Protein AF-A0A6M2BKU5-F1 (afdb_monomer)

Sequence (285 aa):
MNPNNSNCYLPMLGMKGSYVGGLLLFAASAAYGQAAPSAKIQDISHVRLDAHPTPENSVLFTFGNGGPTMRLPRVIFPLTVIPNDPQKAIKAEQLEFSFWYPDMTPSDWKGTMTKFFEQQDGKYVPEKDRFRVHVFPMFYANPEWDDLSPERSPNGPAPEPRPARVEINRYVRCSSSADKKCVDEMERFDSGIDGLDALLSRDWAEKNPNLAEEDLRHPDKNVYFANKRFPDELFMSCMSIECDAFVYNSQYQLQYRVYFSSESVSHTGDLVRAIDKMIALWSGK

Radius of gyration: 22.56 Å; Cα contacts (8 Å, |Δi|>4): 429; chains: 1; bounding box: 78×44×70 Å

Foldseek 3Di:
DDDDDDDDDDDDDDDPDDDDDDDDDDDDDDDDDDDDPPDDPPPQQQPAFLDFADLVQWAWEAAPDPAAIFTGGPVQDDPVQGDPDRPDYDYDNWGKFKDKPPSRGGDDDDDPVRLVVCVVVVNDDDDQRIWMKIKPGKGQADPVLLPPDQVRPPDDGRPDHALVVCVVVQQPDDDPDPPDDGAADWDWACLVAPQKTWIDHPVVCVVCVPDDNVVSLPLQATWMFGDPVQQWGWTWHRHPQKIWIWIADPVRSMIIIMIIGSSNVSCVSVVVVSVVSSVCSRSVD

pLDDT: mean 72.89, std 22.11, range [25.23, 96.5]

Structure (mmCIF, N/CA/C/O backbone):
data_AF-A0A6M2BKU5-F1
#
_entry.id   AF-A0A6M2BKU5-F1
#
loop_
_atom_site.group_PDB
_atom_site.id
_atom_site.type_symbol
_atom_site.label_atom_id
_atom_site.label_alt_id
_atom_site.label_comp_id
_atom_site.label_asym_id
_atom_site.label_entity_id
_atom_site.label_seq_id
_atom_site.pdbx_PDB_ins_code
_atom_site.Cartn_x
_atom_site.Cartn_y
_atom_site.Cartn_z
_atom_site.occupancy
_atom_site.B_iso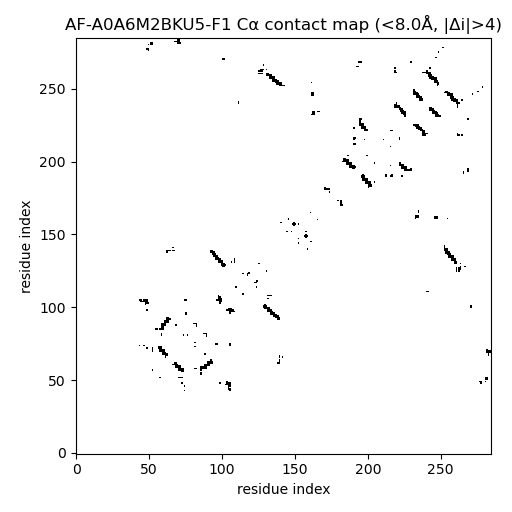_or_equiv
_atom_site.auth_seq_id
_atom_site.auth_comp_id
_atom_site.auth_asym_id
_atom_site.auth_atom_id
_atom_site.pdbx_PDB_model_num
ATOM 1 N N . MET A 1 1 ? 59.614 -9.421 1.714 1.00 34.88 1 MET A N 1
ATOM 2 C CA . MET A 1 1 ? 59.326 -9.129 3.133 1.00 34.88 1 MET A CA 1
ATOM 3 C C . MET A 1 1 ? 58.183 -8.130 3.184 1.00 34.88 1 MET A C 1
ATOM 5 O O . MET A 1 1 ? 58.320 -7.049 2.634 1.00 34.88 1 MET A O 1
ATOM 9 N N . ASN A 1 2 ? 57.057 -8.547 3.762 1.00 34.03 2 ASN A N 1
ATOM 10 C CA . ASN A 1 2 ? 55.994 -7.678 4.280 1.00 34.03 2 ASN A CA 1
ATOM 11 C C . ASN A 1 2 ? 56.541 -7.020 5.572 1.00 34.03 2 ASN A C 1
ATOM 13 O O . ASN A 1 2 ? 57.379 -7.657 6.220 1.00 34.03 2 ASN A O 1
ATOM 17 N N . PRO A 1 3 ? 56.133 -5.799 5.959 1.00 34.88 3 PRO A N 1
ATOM 18 C CA . PRO A 1 3 ? 54.876 -5.696 6.702 1.00 34.88 3 PRO A CA 1
ATOM 19 C C . PRO A 1 3 ? 54.109 -4.384 6.450 1.00 34.88 3 PRO A C 1
ATOM 21 O O . PRO A 1 3 ? 54.682 -3.304 6.488 1.00 34.88 3 PRO A O 1
ATOM 24 N N . ASN A 1 4 ? 52.790 -4.464 6.288 1.00 30.30 4 ASN A N 1
ATOM 25 C CA . ASN A 1 4 ? 51.868 -3.587 7.016 1.00 30.30 4 ASN A CA 1
ATOM 26 C C . ASN A 1 4 ? 50.468 -4.192 6.981 1.00 30.30 4 ASN A C 1
ATOM 28 O O . ASN A 1 4 ? 49.695 -4.034 6.041 1.00 30.30 4 ASN A O 1
ATOM 32 N N . ASN A 1 5 ? 50.207 -4.948 8.042 1.00 32.88 5 ASN A N 1
ATOM 33 C CA . ASN A 1 5 ? 48.938 -5.552 8.381 1.00 32.88 5 ASN A CA 1
ATOM 34 C C . ASN A 1 5 ? 48.366 -4.691 9.513 1.00 32.88 5 ASN A C 1
ATOM 36 O O . ASN A 1 5 ? 48.917 -4.687 10.615 1.00 32.88 5 ASN A O 1
ATOM 40 N N . SER A 1 6 ? 47.299 -3.940 9.256 1.00 29.48 6 SER A N 1
ATOM 41 C CA . SER A 1 6 ? 46.553 -3.255 10.312 1.00 29.48 6 SER A CA 1
ATOM 42 C C . SER A 1 6 ? 45.146 -3.821 10.345 1.00 29.48 6 SER A C 1
ATOM 44 O O . SER A 1 6 ? 44.251 -3.404 9.619 1.00 29.48 6 SER A O 1
ATOM 46 N N . ASN A 1 7 ? 45.013 -4.828 11.206 1.00 28.66 7 ASN A N 1
ATOM 47 C CA . ASN A 1 7 ? 43.758 -5.336 11.721 1.00 28.66 7 ASN A CA 1
ATOM 48 C C . ASN A 1 7 ? 42.985 -4.199 12.403 1.00 28.66 7 ASN A C 1
ATOM 50 O O . ASN A 1 7 ? 43.444 -3.669 13.415 1.00 28.66 7 ASN A O 1
ATOM 54 N N . CYS A 1 8 ? 41.780 -3.905 11.926 1.00 25.70 8 CYS A N 1
ATOM 55 C CA . CYS A 1 8 ? 40.753 -3.273 12.745 1.00 25.70 8 CYS A CA 1
ATOM 56 C C . CYS A 1 8 ? 39.809 -4.368 13.247 1.00 25.70 8 CYS A C 1
ATOM 58 O O . CYS A 1 8 ? 38.825 -4.715 12.602 1.00 25.70 8 CYS A O 1
ATOM 60 N N . TYR A 1 9 ? 40.151 -4.923 14.410 1.00 26.14 9 TYR A N 1
ATOM 61 C CA . TYR A 1 9 ? 39.187 -5.575 15.290 1.00 26.14 9 TYR A CA 1
ATOM 62 C C . TYR A 1 9 ? 38.298 -4.488 15.903 1.00 26.14 9 TYR A C 1
ATOM 64 O O . TYR A 1 9 ? 38.810 -3.557 16.524 1.00 26.14 9 TYR A O 1
ATOM 72 N N . LEU A 1 10 ? 36.981 -4.629 15.779 1.00 26.67 10 LEU A N 1
ATOM 73 C CA . LEU A 1 10 ? 36.016 -3.970 16.658 1.00 26.67 10 LEU A CA 1
ATOM 74 C C . LEU A 1 10 ? 35.213 -5.063 17.380 1.00 26.67 10 LEU A C 1
ATOM 76 O O . LEU A 1 10 ? 34.857 -6.069 16.759 1.00 26.67 10 LEU A O 1
ATOM 80 N N . PRO A 1 11 ? 35.003 -4.926 18.699 1.00 29.16 11 PRO A N 1
ATOM 81 C CA . PRO A 1 11 ? 34.520 -6.002 19.541 1.00 29.16 11 PRO A CA 1
ATOM 82 C C . PRO A 1 11 ? 33.019 -6.214 19.367 1.00 29.16 11 PRO A C 1
ATOM 84 O O . PRO A 1 11 ? 32.237 -5.271 19.251 1.00 29.16 11 PRO A O 1
ATOM 87 N N . MET A 1 12 ? 32.632 -7.487 19.432 1.00 27.45 12 MET A N 1
ATOM 88 C CA . MET A 1 12 ? 31.262 -7.905 19.683 1.00 27.45 12 MET A CA 1
ATOM 89 C C . MET A 1 12 ? 30.766 -7.286 20.993 1.00 27.45 12 MET A C 1
ATOM 91 O O . MET A 1 12 ? 31.299 -7.573 22.065 1.00 27.45 12 MET A O 1
ATOM 95 N N . LEU A 1 13 ? 29.688 -6.515 20.913 1.00 27.77 13 LEU A N 1
ATOM 96 C CA . LEU A 1 13 ? 28.755 -6.355 22.019 1.00 27.77 13 LEU A CA 1
ATOM 97 C C . LEU A 1 13 ? 27.458 -7.031 21.599 1.00 27.77 13 LEU A C 1
ATOM 99 O O . LEU A 1 13 ? 26.745 -6.574 20.709 1.00 27.77 13 LEU A O 1
ATOM 103 N N . GLY A 1 14 ? 27.197 -8.180 22.219 1.00 29.67 14 GLY A N 1
ATOM 104 C CA . GLY A 1 14 ? 25.937 -8.881 22.081 1.00 29.67 14 GLY A CA 1
ATOM 105 C C . GLY A 1 14 ? 24.806 -8.031 22.647 1.00 29.67 14 GLY A C 1
ATOM 106 O O . GLY A 1 14 ? 24.769 -7.757 23.842 1.00 29.67 14 GLY A O 1
ATOM 107 N N . MET A 1 15 ? 23.852 -7.677 21.794 1.00 25.23 15 MET A N 1
ATOM 108 C CA . MET A 1 15 ? 22.510 -7.306 22.220 1.00 25.23 15 MET A CA 1
ATOM 109 C C . MET A 1 15 ? 21.541 -8.327 21.636 1.00 25.23 15 MET A C 1
ATOM 111 O O . MET A 1 15 ? 21.148 -8.265 20.476 1.00 25.23 15 MET A O 1
ATOM 115 N N . LYS A 1 16 ? 21.164 -9.298 22.471 1.00 29.47 16 LYS A N 1
ATOM 116 C CA . LYS A 1 16 ? 19.883 -9.984 22.320 1.00 29.47 16 LYS A CA 1
ATOM 117 C C . LYS A 1 16 ? 18.809 -8.963 22.684 1.00 29.47 16 LYS A C 1
ATOM 119 O O . LYS A 1 16 ? 18.720 -8.565 23.840 1.00 29.47 16 LYS A O 1
ATOM 124 N N . GLY A 1 17 ? 18.026 -8.537 21.705 1.00 26.70 17 GLY A N 1
ATOM 125 C CA . GLY A 1 17 ? 16.890 -7.655 21.921 1.00 26.70 17 GLY A CA 1
ATOM 126 C C . GLY A 1 17 ? 15.856 -7.882 20.836 1.00 26.70 17 GLY A C 1
ATOM 127 O O . GLY A 1 17 ? 16.045 -7.449 19.705 1.00 26.70 17 GLY A O 1
ATOM 128 N N . SER A 1 18 ? 14.779 -8.585 21.180 1.00 29.42 18 SER A N 1
ATOM 129 C CA . SER A 1 18 ? 13.539 -8.556 20.412 1.00 29.42 18 SER A CA 1
ATOM 130 C C . SER A 1 18 ? 12.999 -7.129 20.452 1.00 29.42 18 SER A C 1
ATOM 132 O O . SER A 1 18 ? 12.599 -6.654 21.514 1.00 29.42 18 SER A O 1
ATOM 134 N N . TYR A 1 19 ? 13.007 -6.443 19.315 1.00 30.42 19 TYR A N 1
ATOM 135 C CA . TYR A 1 19 ? 12.325 -5.165 19.160 1.00 30.42 19 TYR A CA 1
ATOM 136 C C . TYR A 1 19 ? 10.912 -5.438 18.651 1.00 30.42 19 TYR A C 1
ATOM 138 O O . TYR A 1 19 ? 10.710 -5.769 17.489 1.00 30.42 19 TYR A O 1
ATOM 146 N N . VAL A 1 20 ? 9.940 -5.312 19.551 1.00 35.66 20 VAL A N 1
ATOM 147 C CA . VAL A 1 20 ? 8.553 -5.032 19.177 1.00 35.66 20 VAL A CA 1
ATOM 148 C C . VAL A 1 20 ? 8.541 -3.583 18.690 1.00 35.66 20 VAL A C 1
ATOM 150 O O . VAL A 1 20 ? 9.006 -2.702 19.417 1.00 35.66 20 VAL A O 1
ATOM 153 N N . GLY A 1 21 ? 8.082 -3.352 17.457 1.00 32.88 21 GLY A N 1
ATOM 154 C CA . GLY A 1 21 ? 7.975 -2.026 16.844 1.00 32.88 21 GLY A CA 1
ATOM 155 C C . GLY A 1 21 ? 7.260 -1.050 17.775 1.00 32.88 21 GLY A C 1
ATOM 156 O O . GLY A 1 21 ? 6.080 -1.208 18.083 1.00 32.88 21 GLY A O 1
ATOM 157 N N . GLY A 1 22 ? 8.017 -0.083 18.291 1.00 26.92 22 GLY A N 1
ATOM 158 C CA . GLY A 1 22 ? 7.534 0.917 19.228 1.00 26.92 22 GLY A CA 1
ATOM 159 C C . GLY A 1 22 ? 6.959 2.116 18.488 1.00 26.92 22 GLY A C 1
ATOM 160 O O . GLY A 1 22 ? 7.692 2.853 17.836 1.00 26.92 22 GLY A O 1
ATOM 161 N N . LEU A 1 23 ? 5.659 2.343 18.662 1.00 34.50 23 LEU A N 1
ATOM 162 C CA . LEU A 1 23 ? 5.022 3.630 18.412 1.00 34.50 23 LEU A CA 1
ATOM 163 C C . LEU A 1 23 ? 5.583 4.643 19.434 1.00 34.50 23 LEU A C 1
ATOM 165 O O . LEU A 1 23 ? 5.347 4.507 20.636 1.00 34.50 23 LEU A O 1
ATOM 169 N N . LEU A 1 24 ? 6.351 5.643 18.991 1.00 29.50 24 LEU A N 1
ATOM 170 C CA . LEU A 1 24 ? 6.808 6.738 19.856 1.00 29.50 24 LEU A CA 1
ATOM 171 C C . LEU A 1 24 ? 5.670 7.752 20.044 1.00 29.50 24 LEU A C 1
ATOM 173 O O . LEU A 1 24 ? 5.459 8.624 19.208 1.00 29.50 24 LEU A O 1
ATOM 177 N N . LEU A 1 25 ? 4.954 7.658 21.167 1.00 35.28 25 LEU A N 1
ATOM 178 C CA . LEU A 1 25 ? 4.062 8.712 21.657 1.00 35.28 25 LEU A CA 1
ATOM 179 C C . LEU A 1 25 ? 4.612 9.256 22.980 1.00 35.28 25 LEU A C 1
ATOM 181 O O . LEU A 1 25 ? 4.657 8.547 23.986 1.00 35.28 25 LEU A O 1
ATOM 185 N N . PHE A 1 26 ? 5.021 10.526 22.992 1.00 28.45 26 PHE A N 1
ATOM 186 C CA . PHE A 1 26 ? 5.343 11.237 24.227 1.00 28.45 26 PHE A CA 1
ATOM 187 C C . PHE A 1 26 ? 4.041 11.619 24.941 1.00 28.45 26 PHE A C 1
ATOM 189 O O . PHE A 1 26 ? 3.357 12.555 24.537 1.00 28.45 26 PHE A O 1
ATOM 196 N N . ALA A 1 27 ? 3.711 10.922 26.028 1.00 33.22 27 ALA A N 1
ATOM 197 C CA . ALA A 1 27 ? 2.711 11.369 26.992 1.00 33.22 27 ALA A CA 1
ATOM 198 C C . ALA A 1 27 ? 3.308 11.286 28.402 1.00 33.22 27 ALA A C 1
ATOM 200 O O . ALA A 1 27 ? 3.550 10.204 28.934 1.00 33.22 27 ALA A O 1
ATOM 201 N N . ALA A 1 28 ? 3.580 12.444 29.004 1.00 32.84 28 ALA A N 1
ATOM 202 C CA . ALA A 1 28 ? 3.977 12.532 30.401 1.00 32.84 28 ALA A CA 1
ATOM 203 C C . ALA A 1 28 ? 2.742 12.342 31.291 1.00 32.84 28 ALA A C 1
ATOM 205 O O . ALA A 1 28 ? 1.798 13.125 31.212 1.00 32.84 28 ALA A O 1
ATOM 206 N N . SER A 1 29 ? 2.745 11.327 32.155 1.00 32.41 29 SER A N 1
ATOM 207 C CA . SER A 1 29 ? 1.857 11.240 33.320 1.00 32.41 29 SER A CA 1
ATOM 208 C C . SER A 1 29 ? 2.467 10.318 34.372 1.00 32.41 29 SER A C 1
ATOM 210 O O . SER A 1 29 ? 2.825 9.177 34.093 1.00 32.41 29 SER A O 1
ATOM 212 N N . ALA A 1 30 ? 2.609 10.849 35.582 1.00 31.55 30 ALA A N 1
ATOM 213 C CA . ALA A 1 30 ? 3.083 10.139 36.758 1.00 31.55 30 ALA A CA 1
ATOM 214 C C . ALA A 1 30 ? 1.953 9.352 37.452 1.00 31.55 30 ALA A C 1
ATOM 216 O O . ALA A 1 30 ? 0.785 9.712 37.339 1.00 31.55 30 ALA A O 1
ATOM 217 N N . ALA A 1 31 ? 2.390 8.390 38.274 1.00 34.50 31 ALA A N 1
ATOM 218 C CA . ALA A 1 31 ? 1.737 7.795 39.448 1.00 34.50 31 ALA A CA 1
ATOM 219 C C . ALA A 1 31 ? 1.114 6.382 39.326 1.00 34.50 31 ALA A C 1
ATOM 221 O O . ALA A 1 31 ? 0.062 6.167 38.741 1.00 34.50 31 ALA A O 1
ATOM 222 N N . TYR A 1 32 ? 1.799 5.467 40.030 1.00 31.06 32 TYR A N 1
ATOM 223 C CA . TYR A 1 32 ? 1.312 4.391 40.905 1.00 31.06 32 TYR A CA 1
ATOM 224 C C . TYR A 1 32 ? 0.333 3.325 40.376 1.00 31.06 32 TYR A C 1
ATOM 226 O O . TYR A 1 32 ? -0.878 3.485 40.382 1.00 31.06 32 TYR A O 1
ATOM 234 N N . GLY A 1 33 ? 0.903 2.134 40.155 1.00 35.72 33 GLY A N 1
ATOM 235 C CA . GLY A 1 33 ? 0.594 0.965 40.986 1.00 35.72 33 GLY A CA 1
ATOM 236 C C . GLY A 1 33 ? -0.755 0.278 40.787 1.00 35.72 33 GLY A C 1
ATOM 237 O O . GLY A 1 33 ? -1.648 0.439 41.605 1.00 35.72 33 GLY A O 1
ATOM 238 N N . GLN A 1 34 ? -0.821 -0.632 39.815 1.00 31.52 34 GLN A N 1
ATOM 239 C CA . GLN A 1 34 ? -1.515 -1.918 39.944 1.00 31.52 34 GLN A CA 1
ATOM 240 C C . GLN A 1 34 ? -1.021 -2.837 38.823 1.00 31.52 34 GLN A C 1
ATOM 242 O O . GLN A 1 34 ? -1.058 -2.475 37.649 1.00 31.52 34 GLN A O 1
ATOM 247 N N . ALA A 1 35 ? -0.490 -4.004 39.192 1.00 35.62 35 ALA A N 1
ATOM 248 C CA . ALA A 1 35 ? -0.053 -5.011 38.236 1.00 35.62 35 ALA A CA 1
ATOM 249 C C . ALA A 1 35 ? -1.260 -5.456 37.398 1.00 35.62 35 ALA A C 1
ATOM 251 O O . ALA A 1 35 ? -2.199 -6.055 37.924 1.00 35.62 35 ALA A O 1
ATOM 252 N N . ALA A 1 36 ? -1.241 -5.125 36.106 1.00 35.88 36 ALA A N 1
ATOM 253 C CA . ALA A 1 36 ? -2.252 -5.575 35.166 1.00 35.88 36 ALA A CA 1
ATOM 254 C C . ALA A 1 36 ? -2.234 -7.114 35.093 1.00 35.88 36 ALA A C 1
ATOM 256 O O . ALA A 1 36 ? -1.150 -7.710 35.070 1.00 35.88 36 ALA A O 1
ATOM 257 N N . PRO A 1 37 ? -3.401 -7.779 35.067 1.00 37.50 37 PRO A N 1
ATOM 258 C CA . PRO A 1 37 ? -3.455 -9.220 34.894 1.00 37.50 37 PRO A CA 1
ATOM 259 C C . PRO A 1 37 ? -2.794 -9.587 33.565 1.00 37.50 37 PRO A C 1
ATOM 261 O O . PRO A 1 37 ? -3.083 -8.988 32.530 1.00 37.50 37 PRO A O 1
ATOM 264 N N . SER A 1 38 ? -1.892 -10.569 33.619 1.00 36.44 38 SER A N 1
ATOM 265 C CA . SER A 1 38 ? -1.225 -11.151 32.455 1.00 36.44 38 SER A CA 1
ATOM 266 C C . SER A 1 38 ? -2.285 -11.690 31.493 1.00 36.44 38 SER A C 1
ATOM 268 O O . SER A 1 38 ? -2.841 -12.773 31.693 1.00 36.44 38 SER A O 1
ATOM 270 N N . ALA A 1 39 ? -2.632 -10.890 30.484 1.00 41.12 39 ALA A N 1
ATOM 271 C CA . ALA A 1 39 ? -3.491 -11.313 29.398 1.00 41.12 39 ALA A CA 1
ATOM 272 C C . ALA A 1 39 ? -2.757 -12.437 28.664 1.00 41.12 39 ALA A C 1
ATOM 274 O O . ALA A 1 39 ? -1.655 -12.234 28.154 1.00 41.12 39 ALA A O 1
ATOM 275 N N . LYS A 1 40 ? -3.350 -13.638 28.645 1.00 41.53 40 LYS A N 1
ATOM 276 C CA . LYS A 1 40 ? -2.896 -14.730 27.781 1.00 41.53 40 LYS A CA 1
ATOM 277 C C . LYS A 1 40 ? -2.729 -14.155 26.378 1.00 41.53 40 LYS A C 1
ATOM 279 O O . LYS A 1 40 ? -3.709 -13.684 25.807 1.00 41.53 40 LYS A O 1
ATOM 284 N N . ILE A 1 41 ? -1.501 -14.175 25.867 1.00 43.22 41 ILE A N 1
ATOM 285 C CA . ILE A 1 41 ? -1.188 -13.826 24.483 1.00 43.22 41 ILE A CA 1
ATOM 286 C C . ILE A 1 41 ? -2.008 -14.795 23.631 1.00 43.22 41 ILE A C 1
ATOM 288 O O . ILE A 1 41 ? -1.692 -15.982 23.559 1.00 43.22 41 ILE A O 1
ATOM 292 N N . GLN A 1 42 ? -3.143 -14.328 23.111 1.00 53.31 42 GLN A N 1
ATOM 293 C CA . GLN A 1 42 ? -3.923 -15.090 22.150 1.00 53.31 42 GLN A CA 1
ATOM 294 C C . GLN A 1 42 ? -3.050 -15.279 20.915 1.00 53.31 42 GLN A C 1
ATOM 296 O O . GLN A 1 42 ? -2.363 -14.351 20.492 1.00 53.31 42 GLN A O 1
ATOM 301 N N . ASP A 1 43 ? -3.057 -16.489 20.370 1.00 58.97 43 ASP A N 1
ATOM 302 C CA . ASP A 1 43 ? -2.424 -16.766 19.092 1.00 58.97 43 ASP A CA 1
ATOM 303 C C . ASP A 1 43 ? -3.132 -15.944 18.004 1.00 58.97 43 ASP A C 1
ATOM 305 O O . ASP A 1 43 ? -4.257 -16.239 17.602 1.00 58.97 43 ASP A O 1
ATOM 309 N N . ILE A 1 44 ? -2.492 -14.848 17.597 1.00 65.12 44 ILE A N 1
ATOM 310 C CA . ILE A 1 44 ? -3.010 -13.902 16.605 1.00 65.12 44 ILE A CA 1
ATOM 311 C C . ILE A 1 44 ? -2.712 -14.334 15.166 1.00 65.12 44 ILE A C 1
ATOM 313 O O . ILE A 1 44 ? -3.207 -13.700 14.236 1.00 65.12 44 ILE A O 1
ATOM 317 N N . SER A 1 45 ? -1.944 -15.413 14.965 1.00 62.59 45 SER A N 1
ATOM 318 C CA . SER A 1 45 ? -1.512 -15.861 13.634 1.00 62.59 45 SER A CA 1
ATOM 319 C C . SER A 1 45 ? -2.669 -16.307 12.731 1.00 62.59 45 SER A C 1
ATOM 321 O O . SER A 1 45 ? -2.531 -16.321 11.512 1.00 62.59 45 SER A O 1
ATOM 323 N N . HIS A 1 46 ? -3.833 -16.610 13.313 1.00 74.00 46 HIS A N 1
ATOM 324 C CA . HIS A 1 46 ? -5.040 -17.015 12.590 1.00 74.00 46 HIS A CA 1
ATOM 325 C C . HIS A 1 46 ? -6.013 -15.865 12.289 1.00 74.00 46 HIS A C 1
ATOM 327 O O . HIS A 1 46 ? -7.008 -16.072 11.592 1.00 74.00 46 HIS A O 1
ATOM 333 N N . VAL A 1 47 ? -5.772 -14.662 12.819 1.00 85.62 47 VAL A N 1
ATOM 334 C CA . VAL A 1 47 ? -6.654 -13.513 12.582 1.00 85.62 47 VAL A CA 1
ATOM 335 C C . VAL A 1 47 ? -6.349 -12.943 11.205 1.00 85.62 47 VAL A C 1
ATOM 337 O O . VAL A 1 47 ? -5.215 -12.571 10.932 1.00 85.62 47 VAL A O 1
ATOM 340 N N . ARG A 1 48 ? -7.357 -12.845 10.339 1.00 92.44 48 ARG A N 1
ATOM 341 C CA . ARG A 1 48 ? -7.210 -12.219 9.023 1.00 92.44 48 ARG A CA 1
ATOM 342 C C . ARG A 1 48 ? -7.615 -10.749 9.058 1.00 92.44 48 ARG A C 1
ATOM 344 O O . ARG A 1 48 ? -8.619 -10.397 9.677 1.00 92.44 48 ARG A O 1
ATOM 351 N N . LEU A 1 49 ? -6.855 -9.901 8.373 1.00 94.31 49 LEU A N 1
ATOM 352 C CA . LEU A 1 49 ? -7.107 -8.463 8.264 1.00 94.31 49 LEU A CA 1
ATOM 353 C C . LEU A 1 49 ? -8.291 -8.133 7.342 1.00 94.31 49 LEU A C 1
ATOM 355 O O . LEU A 1 49 ? -8.938 -7.103 7.521 1.00 94.31 49 LEU A O 1
ATOM 359 N N . ASP A 1 50 ? -8.604 -9.029 6.407 1.00 93.75 50 ASP A N 1
ATOM 360 C CA . ASP A 1 50 ? -9.739 -8.950 5.483 1.00 93.75 50 ASP A CA 1
ATOM 361 C C . ASP A 1 50 ? -10.991 -9.693 5.993 1.00 93.75 50 ASP A C 1
ATOM 363 O O . ASP A 1 50 ? -11.946 -9.906 5.247 1.00 93.75 50 ASP A O 1
ATOM 367 N N . ALA A 1 51 ? -11.015 -10.092 7.270 1.00 92.19 51 ALA A N 1
ATOM 368 C CA . ALA A 1 51 ? -12.217 -10.625 7.900 1.00 92.19 51 ALA A CA 1
ATOM 369 C C . ALA A 1 51 ? -13.252 -9.514 8.151 1.00 92.19 51 ALA A C 1
ATOM 371 O O . ALA A 1 51 ? -12.902 -8.365 8.424 1.00 92.19 51 ALA A O 1
ATOM 372 N N . HIS A 1 52 ? -14.543 -9.869 8.128 1.00 92.06 52 HIS A N 1
ATOM 373 C CA . HIS A 1 52 ? -15.608 -8.918 8.444 1.00 92.06 52 HIS A CA 1
ATOM 374 C C . HIS A 1 52 ? -15.429 -8.331 9.858 1.00 92.06 52 HIS A C 1
ATOM 376 O O . HIS A 1 52 ? -15.338 -9.086 10.837 1.00 92.06 52 HIS A O 1
ATOM 382 N N . PRO A 1 53 ? -15.406 -6.994 9.989 1.00 91.75 53 PRO A N 1
ATOM 383 C CA . PRO A 1 53 ? -15.220 -6.364 11.282 1.00 91.75 53 PRO A CA 1
ATOM 384 C C . PRO A 1 53 ? -16.498 -6.438 12.131 1.00 91.75 53 PRO A C 1
ATOM 386 O O . PRO A 1 53 ? -17.589 -6.084 11.686 1.00 91.75 53 PRO A O 1
ATOM 389 N N . THR A 1 54 ? -16.350 -6.835 13.392 1.00 90.44 54 THR A N 1
ATOM 390 C CA . THR A 1 54 ? -17.389 -6.848 14.430 1.00 90.44 54 THR A CA 1
ATOM 391 C C . THR A 1 54 ? -16.939 -6.008 15.629 1.00 90.44 54 THR A C 1
ATOM 393 O O . THR A 1 54 ? -15.735 -5.823 15.821 1.00 90.44 54 THR A O 1
ATOM 396 N N . PRO A 1 55 ? -17.842 -5.485 16.475 1.00 88.69 55 PRO A N 1
ATOM 397 C CA . PRO A 1 55 ? -17.452 -4.710 17.658 1.00 88.69 55 PRO A CA 1
ATOM 398 C C . PRO A 1 55 ? -16.461 -5.418 18.598 1.00 88.69 55 PRO A C 1
ATOM 400 O O . PRO A 1 55 ? -15.708 -4.758 19.306 1.00 88.69 55 PR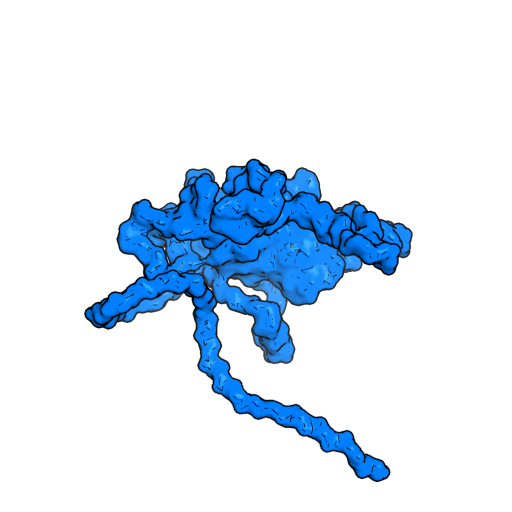O A O 1
ATOM 403 N N . GLU A 1 56 ? -16.434 -6.750 18.598 1.00 87.88 56 GLU A N 1
ATOM 404 C CA . GLU A 1 56 ? -15.574 -7.563 19.459 1.00 87.88 56 GLU A CA 1
ATOM 405 C C . GLU A 1 56 ? -14.143 -7.677 18.913 1.00 87.88 56 GLU A C 1
ATOM 407 O O . GLU A 1 56 ? -13.176 -7.642 19.685 1.00 87.88 56 GLU A O 1
ATOM 412 N N . ASN A 1 57 ? -14.001 -7.803 17.587 1.00 89.81 57 ASN A N 1
ATOM 413 C CA . ASN A 1 57 ? -12.724 -8.050 16.910 1.00 89.81 57 ASN A CA 1
ATOM 414 C C . ASN A 1 57 ? -12.086 -6.785 16.302 1.00 89.81 57 ASN A C 1
ATOM 416 O O . ASN A 1 57 ? -10.964 -6.844 15.795 1.00 89.81 57 ASN A O 1
ATOM 420 N N . SER A 1 58 ? -12.771 -5.641 16.377 1.00 93.75 58 SER A N 1
ATOM 421 C CA . SER A 1 58 ? -12.368 -4.390 15.730 1.00 93.75 58 SER A CA 1
ATOM 422 C C . SER A 1 58 ? -12.470 -3.178 16.658 1.00 93.75 58 SER A C 1
ATOM 424 O O . SER A 1 58 ? -13.092 -3.226 17.717 1.00 93.75 58 SER A O 1
ATOM 426 N N . VAL A 1 59 ? -11.853 -2.077 16.244 1.00 94.81 59 VAL A N 1
ATOM 427 C CA . VAL A 1 59 ? -11.939 -0.758 16.879 1.00 94.81 59 VAL A CA 1
ATOM 428 C C . VAL A 1 59 ? -12.327 0.281 15.844 1.00 94.81 59 VAL A C 1
ATOM 430 O O . VAL A 1 59 ? -11.991 0.158 14.666 1.00 94.81 59 VAL A O 1
ATOM 433 N N . LEU A 1 60 ? -13.034 1.320 16.282 1.00 96.50 60 LEU A N 1
ATOM 434 C CA . LEU A 1 60 ? -13.235 2.497 15.449 1.00 96.50 60 LEU A CA 1
ATOM 435 C C . LEU A 1 60 ? -11.935 3.302 15.385 1.00 96.50 60 LEU A C 1
ATOM 437 O O . LEU A 1 60 ? -11.285 3.536 16.403 1.00 96.50 60 LEU A O 1
ATOM 441 N N . PHE A 1 61 ? -11.581 3.745 14.189 1.00 95.88 61 PHE A N 1
ATOM 442 C CA . PHE A 1 61 ? -10.415 4.565 13.912 1.00 95.88 61 PHE A CA 1
ATOM 443 C C . PHE A 1 61 ? -10.825 5.714 13.003 1.00 95.88 61 PHE A C 1
ATOM 445 O O . PHE A 1 61 ? -11.415 5.495 11.951 1.00 95.88 61 PHE A O 1
ATOM 452 N N . THR A 1 62 ? -10.513 6.938 13.402 1.00 95.06 62 THR A N 1
ATOM 453 C CA . THR A 1 62 ? -10.766 8.135 12.605 1.00 95.06 62 THR A CA 1
ATOM 454 C C . THR A 1 62 ? -9.438 8.699 12.139 1.00 95.06 62 THR A C 1
ATOM 456 O O . THR A 1 62 ? -8.615 9.097 12.972 1.00 95.06 62 THR A O 1
ATOM 459 N N . PHE A 1 63 ? -9.261 8.766 10.819 1.00 90.31 63 PHE A N 1
ATOM 460 C CA . PHE A 1 63 ? -8.140 9.488 10.230 1.00 90.31 63 PHE A CA 1
ATOM 461 C C . PHE A 1 63 ? -8.218 10.971 10.612 1.00 90.31 63 PHE A C 1
ATOM 463 O O . PHE A 1 63 ? -9.298 11.567 10.667 1.00 90.31 63 PHE A O 1
ATOM 470 N N . GLY A 1 64 ? -7.066 11.569 10.904 1.00 80.69 64 GLY A N 1
ATOM 471 C CA . GLY A 1 64 ? -6.950 12.993 11.200 1.00 80.69 64 GLY A CA 1
ATOM 472 C C . GLY A 1 64 ? -7.506 13.883 10.082 1.00 80.69 64 GLY A C 1
ATOM 473 O O . GLY A 1 64 ? -7.753 13.441 8.962 1.00 80.69 64 GLY A O 1
ATOM 474 N N . ASN A 1 65 ? -7.694 15.167 10.398 1.00 73.00 65 ASN A N 1
ATOM 475 C CA . ASN A 1 65 ? -8.021 16.214 9.424 1.00 73.00 65 ASN A CA 1
ATOM 476 C C . ASN A 1 65 ? -9.301 16.000 8.589 1.00 73.00 65 ASN A C 1
ATOM 478 O O . ASN A 1 65 ? -9.346 16.324 7.405 1.00 73.00 65 ASN A O 1
ATOM 482 N N . GLY A 1 66 ? -10.360 15.485 9.217 1.00 76.75 66 GLY A N 1
ATOM 483 C CA . GLY A 1 66 ? -11.658 15.299 8.557 1.00 76.75 66 GLY A CA 1
ATOM 484 C C . GLY A 1 66 ? -11.753 14.037 7.699 1.00 76.75 66 GLY A C 1
ATOM 485 O O . GLY A 1 66 ? -12.721 13.894 6.957 1.00 76.75 66 GLY A O 1
ATOM 486 N N . GLY A 1 67 ? -10.780 13.128 7.813 1.00 86.62 67 GLY A N 1
ATOM 487 C CA . GLY A 1 67 ? -10.830 11.828 7.160 1.00 86.62 67 GLY A CA 1
ATOM 488 C C . GLY A 1 67 ? -11.938 10.910 7.696 1.00 86.62 67 GLY A C 1
ATOM 489 O O . GLY A 1 67 ? -12.571 11.193 8.721 1.00 86.62 67 GLY A O 1
ATOM 490 N N . PRO A 1 68 ? -12.195 9.787 7.004 1.00 91.69 68 PRO A N 1
ATOM 491 C CA . PRO A 1 68 ? -13.265 8.867 7.355 1.00 91.69 68 PRO A CA 1
ATOM 492 C C . PRO A 1 68 ? -13.008 8.171 8.696 1.00 91.69 68 PRO A C 1
ATOM 494 O O . PRO A 1 68 ? -11.868 7.960 9.123 1.00 91.69 68 PRO A O 1
ATOM 497 N N . THR A 1 69 ? -14.098 7.750 9.337 1.00 94.88 69 THR A N 1
ATOM 498 C CA . THR A 1 69 ? -14.050 6.767 10.420 1.00 94.88 69 THR A CA 1
ATOM 499 C C . THR A 1 69 ? -14.213 5.370 9.835 1.00 94.88 69 THR A C 1
ATOM 501 O O . THR A 1 69 ? -15.199 5.092 9.158 1.00 94.88 69 THR A O 1
ATOM 504 N N . MET A 1 70 ? -13.260 4.490 10.126 1.00 95.62 70 MET A N 1
ATOM 505 C CA . MET A 1 70 ? -13.239 3.093 9.706 1.00 95.62 70 MET A CA 1
ATOM 506 C C . MET A 1 70 ? -13.246 2.163 10.914 1.00 95.62 70 MET A C 1
ATOM 508 O O . MET A 1 70 ? -12.874 2.544 12.024 1.00 95.62 70 MET A O 1
ATOM 512 N N . ARG A 1 71 ? -13.666 0.921 10.69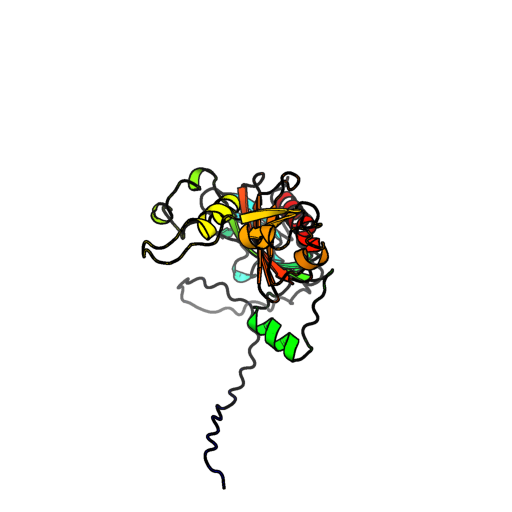6 1.00 95.25 71 ARG A N 1
ATOM 513 C CA . ARG A 1 71 ? -13.664 -0.142 11.692 1.00 95.25 71 ARG A CA 1
ATOM 514 C C . ARG A 1 71 ? -12.547 -1.135 11.374 1.00 95.25 71 ARG A C 1
ATOM 516 O O . ARG A 1 71 ? -12.686 -1.979 10.496 1.00 95.25 71 ARG A O 1
ATOM 523 N N . LEU A 1 72 ? -11.443 -1.015 12.105 1.00 95.06 72 LEU A N 1
ATOM 524 C CA . LEU A 1 72 ? -10.187 -1.713 11.834 1.00 95.06 72 LEU A CA 1
ATOM 525 C C . LEU A 1 72 ? -9.981 -2.904 12.784 1.00 95.06 72 LEU A C 1
ATOM 527 O O . LEU A 1 72 ? -10.338 -2.799 13.961 1.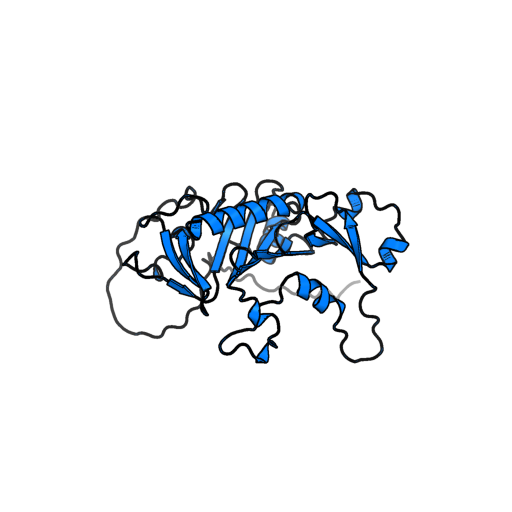00 95.06 72 LEU A O 1
ATOM 531 N N . PRO A 1 73 ? -9.378 -4.020 12.334 1.00 94.06 73 PRO A N 1
ATOM 532 C CA . PRO A 1 73 ? -9.038 -5.151 13.191 1.00 94.06 73 PRO A CA 1
ATOM 533 C C . PRO A 1 73 ? -8.191 -4.737 14.398 1.00 94.06 73 PRO A C 1
ATOM 535 O O . PRO A 1 73 ? -7.172 -4.059 14.265 1.00 94.06 73 PRO A O 1
ATOM 538 N N . ARG A 1 74 ? -8.568 -5.207 15.592 1.00 92.25 74 ARG A N 1
ATOM 539 C CA . ARG A 1 74 ? -7.862 -4.893 16.852 1.00 92.25 74 ARG A CA 1
ATOM 540 C C . ARG A 1 74 ? -6.400 -5.307 16.845 1.00 92.25 74 ARG A C 1
ATOM 542 O O . ARG A 1 74 ? -5.597 -4.682 17.522 1.00 92.25 74 ARG A O 1
ATOM 549 N N . VAL A 1 75 ? -6.074 -6.347 16.084 1.00 90.81 75 VAL A N 1
ATOM 550 C CA . VAL A 1 75 ? -4.728 -6.919 15.992 1.00 90.81 75 VAL A CA 1
ATOM 551 C C . VAL A 1 75 ? -3.699 -5.964 15.376 1.00 90.81 75 VAL A C 1
ATOM 553 O O . VAL A 1 75 ? -2.507 -6.150 15.581 1.00 90.81 75 VAL A O 1
ATOM 556 N N . ILE A 1 76 ? -4.148 -4.918 14.673 1.00 91.75 76 ILE A N 1
ATOM 557 C CA . ILE A 1 76 ? -3.271 -3.865 14.142 1.00 91.75 76 ILE A CA 1
ATOM 558 C C . ILE A 1 76 ? -2.777 -2.928 15.263 1.00 91.75 76 ILE A C 1
ATOM 560 O O . ILE A 1 76 ? -1.757 -2.260 15.114 1.00 91.75 76 ILE A O 1
ATOM 564 N N . PHE A 1 77 ? -3.465 -2.881 16.408 1.00 90.62 77 PHE A N 1
ATOM 565 C CA . PHE A 1 77 ? -3.193 -1.911 17.465 1.00 90.62 77 PHE A CA 1
ATOM 566 C C . PHE A 1 77 ? -2.525 -2.544 18.688 1.00 90.62 77 PHE A C 1
ATOM 568 O O . PHE A 1 77 ? -2.944 -3.611 19.147 1.00 90.62 77 PHE A O 1
ATOM 575 N N . PRO A 1 78 ? -1.563 -1.846 19.319 1.00 87.62 78 PRO A N 1
ATOM 576 C CA . PRO A 1 78 ? -1.132 -2.182 20.668 1.00 87.62 78 PRO A CA 1
ATOM 577 C C . PRO A 1 78 ? -2.320 -2.191 21.638 1.00 87.62 78 PRO A C 1
ATOM 579 O O . PRO A 1 78 ? -3.144 -1.277 21.639 1.00 87.62 78 PRO A O 1
ATOM 582 N N . LEU A 1 79 ? -2.379 -3.175 22.540 1.00 87.00 79 LEU A N 1
ATOM 583 C CA . LEU A 1 79 ? -3.463 -3.268 23.531 1.00 87.00 79 LEU A CA 1
ATOM 584 C C . LEU A 1 79 ? -3.589 -2.010 24.408 1.00 87.00 79 LEU A C 1
ATOM 586 O O . LEU A 1 79 ? -4.670 -1.718 24.906 1.00 87.00 79 LEU A O 1
ATOM 590 N N . THR A 1 80 ? -2.499 -1.257 24.579 1.00 89.50 80 THR A N 1
ATOM 591 C CA . THR A 1 80 ? -2.440 -0.031 25.386 1.00 89.50 80 THR A CA 1
ATOM 592 C C . THR A 1 80 ? -3.183 1.155 24.775 1.00 89.50 80 THR A C 1
ATOM 594 O O . THR A 1 80 ? -3.541 2.070 25.513 1.00 89.50 80 THR A O 1
ATOM 597 N N . VAL A 1 81 ? -3.418 1.163 23.457 1.00 89.31 81 VAL A N 1
ATOM 598 C CA . VAL A 1 81 ? -4.132 2.257 22.772 1.00 89.31 81 VAL A CA 1
ATOM 599 C C . VAL A 1 81 ? -5.592 1.921 22.477 1.00 89.31 81 VAL A C 1
ATOM 601 O O . VAL A 1 81 ? -6.365 2.815 22.137 1.00 89.31 81 VAL A O 1
ATOM 604 N N . ILE A 1 82 ? -5.980 0.649 22.612 1.00 90.88 82 ILE A N 1
ATOM 605 C CA . ILE A 1 82 ? -7.350 0.195 22.373 1.00 90.88 82 ILE A CA 1
ATOM 606 C C . ILE A 1 82 ? -8.260 0.728 23.491 1.00 90.88 82 ILE A C 1
ATOM 608 O O . ILE A 1 82 ? -8.043 0.405 24.661 1.00 90.88 82 ILE A O 1
ATOM 612 N N . PRO A 1 83 ? -9.297 1.519 23.167 1.00 89.38 83 PRO A N 1
ATOM 613 C CA . PRO A 1 83 ? -10.237 2.003 24.167 1.00 89.38 83 PRO A CA 1
ATOM 614 C C . PRO A 1 83 ? -11.019 0.858 24.818 1.00 89.38 83 PRO A C 1
ATOM 616 O O . PRO A 1 83 ? -11.386 -0.113 24.160 1.00 89.38 83 PRO A O 1
ATOM 619 N N . ASN A 1 84 ? -11.347 1.010 26.104 1.00 88.12 84 ASN A N 1
ATOM 620 C CA . ASN A 1 84 ? -12.229 0.067 26.804 1.00 88.12 84 ASN A CA 1
ATOM 621 C C . ASN A 1 84 ? -13.660 0.072 26.236 1.00 88.12 84 ASN A C 1
ATOM 623 O O . ASN A 1 84 ? -14.344 -0.945 26.290 1.00 88.12 84 ASN A O 1
ATOM 627 N N . ASP A 1 85 ? -14.110 1.218 25.716 1.00 88.88 85 ASP A N 1
ATOM 628 C CA . ASP A 1 85 ? -15.397 1.363 25.035 1.00 88.88 85 ASP A CA 1
ATOM 629 C C . ASP A 1 85 ? -15.211 1.166 23.516 1.00 88.88 85 ASP A C 1
ATOM 631 O O . ASP A 1 85 ? -14.561 2.007 22.886 1.00 88.88 85 ASP A O 1
ATOM 635 N N . PRO A 1 86 ? -15.788 0.113 22.902 1.00 82.62 86 PRO A N 1
ATOM 636 C CA . PRO A 1 86 ? -15.640 -0.170 21.471 1.00 82.62 86 PRO A CA 1
ATOM 637 C C . PRO A 1 86 ? -16.308 0.872 20.555 1.00 82.62 86 PRO A C 1
ATOM 639 O O . PRO A 1 86 ? -16.078 0.852 19.343 1.00 82.62 86 PRO A O 1
ATOM 642 N N . GLN A 1 87 ? -17.137 1.770 21.101 1.00 88.69 87 GLN A N 1
ATOM 643 C CA . GLN A 1 87 ? -17.725 2.897 20.366 1.00 88.69 87 GLN A CA 1
ATOM 644 C C . GLN A 1 87 ? -16.822 4.134 20.358 1.00 88.69 87 GLN A C 1
ATOM 646 O O . GLN A 1 87 ? -17.026 5.053 19.562 1.00 88.69 87 GLN A O 1
ATOM 651 N N . LYS A 1 88 ? -15.801 4.180 21.217 1.00 92.88 88 LYS A N 1
ATOM 652 C CA . LYS A 1 88 ? -14.838 5.276 21.223 1.00 92.88 88 LYS A CA 1
ATOM 653 C C . LYS A 1 88 ? -13.795 5.044 20.134 1.00 92.88 88 LYS A C 1
ATOM 655 O O . LYS A 1 88 ? -13.079 4.049 20.151 1.00 92.88 88 LYS A O 1
ATOM 660 N N . ALA A 1 89 ? -13.679 5.994 19.211 1.00 93.62 89 ALA A N 1
ATOM 661 C CA . ALA A 1 89 ? -12.687 5.922 18.146 1.00 93.62 89 ALA A CA 1
ATOM 662 C C . ALA A 1 89 ? -11.272 6.276 18.634 1.00 93.62 89 ALA A C 1
ATOM 664 O O . ALA A 1 89 ? -11.081 7.232 19.394 1.00 93.62 89 ALA A O 1
ATOM 665 N N . ILE A 1 90 ? -10.283 5.542 18.127 1.00 94.25 90 ILE A N 1
ATOM 666 C CA . ILE A 1 90 ? -8.880 5.963 18.082 1.00 94.25 90 ILE A CA 1
ATOM 667 C C . ILE A 1 90 ? -8.769 7.078 17.035 1.00 94.25 90 ILE A C 1
ATOM 669 O O . ILE A 1 90 ? -9.392 6.998 15.979 1.00 94.25 90 ILE A O 1
ATOM 673 N N . LYS A 1 91 ? -7.997 8.130 17.317 1.00 93.06 91 LYS A N 1
ATOM 674 C CA . LYS A 1 91 ? -7.752 9.227 16.370 1.00 93.06 91 LYS A CA 1
ATOM 675 C C . LYS A 1 91 ? -6.260 9.333 16.096 1.00 93.06 91 LYS A C 1
ATOM 677 O O . LYS A 1 91 ? -5.498 9.519 17.042 1.00 93.06 91 LYS A O 1
ATOM 682 N N . ALA A 1 92 ? -5.864 9.229 14.834 1.00 90.31 92 ALA A N 1
ATOM 683 C CA . ALA A 1 92 ? -4.483 9.420 14.400 1.00 90.31 92 ALA A CA 1
ATOM 684 C C . ALA A 1 92 ? -4.441 9.891 12.941 1.00 90.31 92 ALA A C 1
ATOM 686 O O . ALA A 1 92 ? -5.384 9.683 12.183 1.00 90.31 92 ALA A O 1
ATOM 687 N N . GLU A 1 93 ? -3.352 10.544 12.547 1.00 87.50 93 GLU A N 1
ATOM 688 C CA . GLU A 1 93 ? -3.182 11.071 11.185 1.00 87.50 93 GLU A CA 1
ATOM 689 C C . GLU A 1 93 ? -2.867 9.974 10.166 1.00 87.50 93 GLU A C 1
ATOM 691 O O . GLU A 1 93 ? -3.241 10.089 9.001 1.00 87.50 93 GLU A O 1
ATOM 696 N N . GLN A 1 94 ? -2.229 8.898 10.624 1.00 90.69 94 GLN A N 1
ATOM 697 C CA . GLN A 1 94 ? -1.768 7.804 9.784 1.00 90.69 94 GLN A CA 1
ATOM 698 C C . GLN A 1 94 ? -1.951 6.444 10.461 1.00 90.69 94 GLN A C 1
ATOM 700 O O . GLN A 1 94 ? -2.036 6.347 11.690 1.00 90.69 94 GLN A O 1
ATOM 705 N N . LEU A 1 95 ? -1.984 5.402 9.637 1.00 92.19 95 LEU A N 1
ATOM 706 C CA . LEU A 1 95 ? -2.061 4.000 10.017 1.00 92.19 95 LEU A CA 1
ATOM 707 C C . LEU A 1 95 ? -0.858 3.243 9.434 1.00 92.19 95 LEU A C 1
ATOM 709 O O . LEU A 1 95 ? -0.450 3.487 8.298 1.00 92.19 95 LEU A O 1
ATOM 713 N N . GLU A 1 96 ? -0.319 2.316 10.222 1.00 93.38 96 GLU A N 1
ATOM 714 C CA . GLU A 1 96 ? 0.801 1.444 9.866 1.00 93.38 96 GLU A CA 1
ATOM 715 C C . GLU A 1 96 ? 0.460 0.005 10.243 1.00 93.38 96 GLU A C 1
ATOM 717 O O . GLU A 1 96 ? -0.042 -0.237 11.343 1.00 93.38 96 GLU A O 1
ATOM 722 N N . PHE A 1 97 ? 0.728 -0.950 9.353 1.00 95.06 97 PHE A N 1
ATOM 723 C CA . PHE A 1 97 ? 0.579 -2.374 9.656 1.00 95.06 97 PHE A CA 1
ATOM 724 C C . PHE A 1 97 ? 1.339 -3.250 8.662 1.00 95.06 97 PHE A C 1
ATOM 726 O O . PHE A 1 97 ? 1.705 -2.815 7.571 1.00 95.06 97 PHE A O 1
ATOM 733 N N . SER A 1 98 ? 1.558 -4.512 9.035 1.00 95.12 98 SER A N 1
ATOM 734 C CA . SER A 1 98 ? 2.186 -5.500 8.154 1.00 95.12 98 SER A CA 1
ATOM 735 C C . SER A 1 98 ? 1.428 -6.816 8.167 1.00 95.12 98 SER A C 1
ATOM 737 O O . SER A 1 98 ? 0.853 -7.207 9.184 1.00 95.12 98 SER A O 1
ATOM 739 N N . PHE A 1 99 ? 1.460 -7.532 7.049 1.00 95.19 99 PHE A N 1
ATOM 740 C CA . PHE A 1 99 ? 0.762 -8.803 6.887 1.00 95.19 99 PHE A CA 1
ATOM 741 C C . PHE A 1 99 ? 1.464 -9.725 5.893 1.00 95.19 99 PHE A C 1
ATOM 743 O O . PHE A 1 99 ? 2.288 -9.290 5.094 1.00 95.19 99 PHE A O 1
ATOM 750 N N . TRP A 1 100 ? 1.139 -11.009 5.959 1.00 93.75 100 TRP A N 1
ATOM 751 C CA . TRP A 1 100 ? 1.498 -11.983 4.936 1.00 93.75 100 TRP A CA 1
ATOM 752 C C . TRP A 1 100 ? 0.462 -11.957 3.821 1.00 93.75 100 TRP A C 1
ATOM 754 O O . TRP A 1 100 ? -0.717 -12.168 4.081 1.00 93.75 100 TRP A O 1
ATOM 764 N N . TYR A 1 101 ? 0.882 -11.719 2.587 1.00 95.12 101 TYR A N 1
ATOM 765 C CA . TYR A 1 101 ? 0.060 -11.930 1.400 1.00 95.12 101 TYR A CA 1
ATOM 766 C C . TYR A 1 101 ? 0.287 -13.357 0.870 1.00 95.12 101 TYR A C 1
ATOM 768 O O . TYR A 1 101 ? 1.426 -13.815 0.941 1.00 95.12 101 TYR A O 1
ATOM 776 N N . PRO A 1 102 ? -0.732 -14.072 0.352 1.00 95.31 102 PRO A N 1
ATOM 777 C CA . PRO A 1 102 ? -2.150 -13.705 0.272 1.00 95.31 102 PRO A CA 1
ATOM 778 C C . PRO A 1 102 ? -2.953 -14.079 1.531 1.00 95.31 102 PRO A C 1
ATOM 780 O O . PRO A 1 102 ? -4.174 -13.943 1.539 1.00 95.31 102 PRO A O 1
ATOM 783 N N . ASP A 1 103 ? -2.293 -14.568 2.587 1.00 93.94 103 ASP A N 1
ATOM 784 C CA . ASP A 1 103 ? -2.942 -15.049 3.818 1.00 93.94 103 ASP A CA 1
ATOM 785 C C . ASP A 1 103 ? -3.761 -13.954 4.530 1.00 93.94 103 ASP A C 1
ATOM 787 O O . ASP A 1 103 ? -4.722 -14.244 5.244 1.00 93.94 103 ASP A O 1
ATOM 791 N N . MET A 1 104 ? -3.370 -12.692 4.335 1.00 95.12 104 MET A N 1
ATOM 792 C CA . MET A 1 104 ? -3.879 -11.496 5.006 1.00 95.12 104 MET A CA 1
ATOM 793 C C . MET A 1 104 ? -3.768 -11.573 6.534 1.00 95.12 104 MET A C 1
ATOM 795 O O . MET A 1 104 ? -4.531 -10.929 7.248 1.00 95.12 104 MET A O 1
ATOM 799 N N . THR A 1 105 ? -2.823 -12.350 7.065 1.00 94.19 105 THR A N 1
ATOM 800 C CA . THR A 1 105 ? -2.587 -12.480 8.511 1.00 94.19 105 THR A CA 1
ATOM 801 C C . THR A 1 105 ? -1.511 -11.501 8.983 1.00 94.19 105 THR A C 1
ATOM 803 O O . THR A 1 105 ? -0.537 -11.308 8.249 1.00 94.19 105 THR A O 1
ATOM 806 N N . PRO A 1 106 ? -1.609 -10.935 10.199 1.00 92.56 106 PRO A N 1
ATOM 807 C CA . PRO A 1 106 ? -0.599 -10.057 10.778 1.00 92.56 106 PRO A CA 1
ATOM 808 C C . PRO A 1 106 ? 0.815 -10.627 10.682 1.00 92.56 106 PRO A C 1
ATOM 810 O O . PRO A 1 106 ? 1.040 -11.829 10.838 1.00 92.56 106 PRO A O 1
ATOM 813 N N . SER A 1 107 ? 1.781 -9.747 10.446 1.00 90.38 107 SER A N 1
ATOM 814 C CA . SER A 1 107 ? 3.197 -10.097 10.454 1.00 90.38 107 SER A CA 1
ATOM 815 C C . SER A 1 107 ? 4.034 -8.994 11.089 1.00 90.38 107 SER A C 1
ATOM 817 O O . SER A 1 107 ? 3.585 -7.856 11.218 1.00 90.38 107 SER A O 1
ATOM 819 N N . ASP A 1 108 ? 5.270 -9.330 11.450 1.00 86.12 108 ASP A N 1
ATOM 820 C CA . ASP A 1 108 ? 6.262 -8.335 11.844 1.00 86.12 108 ASP A CA 1
ATOM 821 C C . ASP A 1 108 ? 6.966 -7.770 10.608 1.00 86.12 108 ASP A C 1
ATOM 823 O O . ASP A 1 108 ? 7.450 -8.525 9.747 1.00 86.12 108 ASP A O 1
ATOM 827 N N . TRP A 1 109 ? 7.098 -6.444 10.555 1.00 82.00 109 TRP A N 1
ATOM 828 C CA . TRP A 1 109 ? 7.969 -5.803 9.580 1.00 82.00 109 TRP A CA 1
ATOM 829 C C . TRP A 1 109 ? 9.436 -6.080 9.904 1.00 82.00 109 TRP A C 1
ATOM 831 O O . TRP A 1 109 ? 9.878 -5.962 11.047 1.00 82.00 109 TRP A O 1
ATOM 841 N N . LYS A 1 110 ? 10.211 -6.425 8.875 1.00 80.25 110 LYS A N 1
ATOM 842 C CA . LYS A 1 110 ? 11.672 -6.499 8.952 1.00 80.25 110 LYS A CA 1
ATOM 843 C C . LYS A 1 110 ? 12.236 -5.442 8.021 1.00 80.25 110 LYS A C 1
ATOM 845 O O . LYS A 1 110 ? 11.948 -5.484 6.830 1.00 80.25 110 LYS A O 1
ATOM 850 N N . GLY A 1 111 ? 13.048 -4.533 8.551 1.00 77.69 111 GLY A N 1
ATOM 851 C CA . GLY A 1 111 ? 13.731 -3.541 7.725 1.00 77.69 111 GLY A CA 1
ATOM 852 C C . GLY A 1 111 ? 14.728 -4.181 6.753 1.00 77.69 111 GLY A C 1
ATOM 853 O O . GLY A 1 111 ? 15.215 -5.294 6.982 1.00 77.69 111 GLY A O 1
ATOM 854 N N . THR A 1 112 ? 15.079 -3.445 5.699 1.00 78.19 112 THR A N 1
ATOM 855 C CA . THR A 1 112 ? 15.952 -3.892 4.601 1.00 78.19 112 THR A CA 1
ATOM 856 C C . THR A 1 112 ? 17.275 -4.489 5.088 1.00 78.19 112 THR A C 1
ATOM 858 O O . THR A 1 112 ? 17.674 -5.560 4.639 1.00 78.19 112 THR A O 1
ATOM 861 N N . MET A 1 113 ? 17.939 -3.850 6.060 1.00 80.12 113 MET A N 1
ATOM 862 C CA . MET A 1 113 ? 19.216 -4.341 6.603 1.00 80.12 113 MET A CA 1
ATOM 863 C C . MET A 1 113 ? 19.073 -5.698 7.297 1.00 80.12 113 MET A C 1
ATOM 865 O O . MET A 1 113 ? 19.924 -6.568 7.135 1.00 80.12 113 MET A O 1
ATOM 869 N N . THR A 1 114 ? 17.990 -5.907 8.051 1.00 83.69 114 THR A N 1
ATOM 870 C CA . THR A 1 114 ? 17.718 -7.194 8.702 1.00 83.69 114 THR A CA 1
ATOM 871 C C . THR A 1 114 ? 17.489 -8.284 7.663 1.00 83.69 114 THR A C 1
ATOM 873 O O . THR A 1 114 ? 18.076 -9.355 7.783 1.00 83.69 114 THR A O 1
ATOM 876 N N . LYS A 1 115 ? 16.696 -8.000 6.621 1.00 80.50 115 LYS A N 1
ATOM 877 C CA . LYS A 1 115 ? 16.467 -8.936 5.510 1.00 80.50 115 LYS A CA 1
ATOM 878 C C . LYS A 1 115 ? 17.769 -9.284 4.789 1.00 80.50 115 LYS A C 1
ATOM 880 O O . LYS A 1 115 ? 1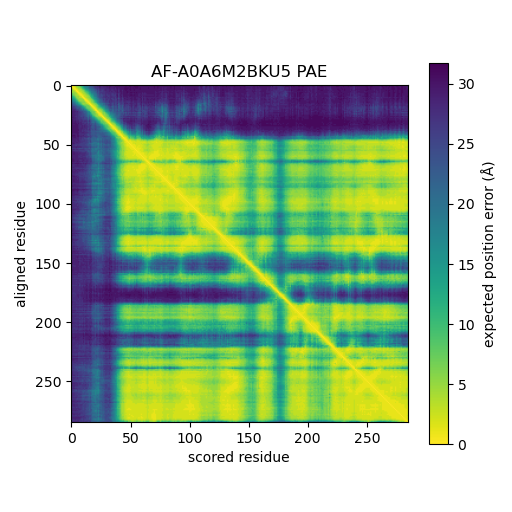8.031 -10.458 4.560 1.00 80.50 115 LYS A O 1
ATOM 885 N N . PHE A 1 116 ? 18.612 -8.288 4.517 1.00 82.06 116 PHE A N 1
ATOM 886 C CA . PHE A 1 116 ? 19.914 -8.482 3.880 1.00 82.06 116 PHE A CA 1
ATOM 887 C C . PHE A 1 116 ? 20.815 -9.437 4.677 1.00 82.06 116 PHE A C 1
ATOM 889 O O . PHE A 1 116 ? 21.334 -10.402 4.120 1.00 82.06 116 PHE A O 1
ATOM 896 N N . PHE A 1 117 ? 20.967 -9.225 5.988 1.00 85.00 117 PHE A N 1
ATOM 897 C CA . PHE A 1 117 ? 21.770 -10.126 6.822 1.00 85.00 117 PHE A CA 1
ATOM 898 C C . PHE A 1 117 ? 21.146 -11.519 6.947 1.00 85.00 117 PHE A C 1
ATOM 900 O O . PHE A 1 117 ? 21.855 -12.518 6.881 1.00 85.00 117 PHE A O 1
ATOM 907 N N . GLU A 1 118 ? 19.820 -11.613 7.075 1.00 84.50 118 GLU A N 1
ATOM 908 C CA . GLU A 1 118 ? 19.137 -12.907 7.076 1.00 84.50 118 GLU A CA 1
ATOM 909 C C . GLU A 1 118 ? 19.315 -13.655 5.751 1.00 84.50 118 GLU A C 1
ATOM 911 O O . GLU A 1 118 ? 19.430 -14.877 5.766 1.00 84.50 118 GLU A O 1
ATOM 916 N N . GLN A 1 119 ? 19.378 -12.956 4.618 1.00 82.81 119 GLN A N 1
ATOM 917 C CA . GLN A 1 119 ? 19.656 -13.556 3.314 1.00 82.81 119 GLN A CA 1
ATOM 918 C C . GLN A 1 119 ? 21.100 -14.061 3.226 1.00 82.81 119 GLN A C 1
ATOM 920 O O . GLN A 1 119 ? 21.321 -15.183 2.773 1.00 82.81 119 GLN A O 1
ATOM 925 N N . GLN A 1 120 ? 22.077 -13.284 3.709 1.00 85.12 120 GLN A N 1
ATOM 926 C CA . GLN A 1 120 ? 23.478 -13.724 3.790 1.00 85.12 120 GLN A CA 1
ATOM 927 C C . GLN A 1 120 ? 23.650 -14.961 4.683 1.00 85.12 120 GLN A C 1
ATOM 929 O O . GLN A 1 120 ? 24.444 -15.844 4.367 1.00 85.12 120 GLN A O 1
ATOM 934 N N . ASP A 1 121 ? 22.865 -15.050 5.756 1.00 87.38 121 ASP A N 1
ATOM 935 C CA . ASP A 1 121 ? 22.833 -16.191 6.673 1.00 87.38 121 ASP A CA 1
ATOM 936 C C . ASP A 1 121 ? 21.997 -17.383 6.154 1.00 87.38 121 ASP A C 1
ATOM 938 O O . ASP A 1 121 ? 21.873 -18.391 6.854 1.00 87.38 121 ASP A O 1
ATOM 942 N N . GLY A 1 122 ? 21.361 -17.274 4.980 1.00 81.31 122 GLY A N 1
ATOM 943 C CA . GLY A 1 122 ? 20.459 -18.299 4.435 1.00 81.31 122 GLY A CA 1
ATOM 944 C C . GLY A 1 122 ? 19.150 -18.489 5.218 1.00 81.31 122 GLY A C 1
ATOM 945 O O . GLY A 1 122 ? 18.489 -19.515 5.079 1.00 81.31 122 GLY A O 1
ATOM 946 N N . LYS A 1 123 ? 18.777 -17.525 6.068 1.00 81.38 123 LYS A N 1
ATOM 947 C CA . LYS A 1 123 ? 17.539 -17.510 6.869 1.00 81.38 123 LYS A CA 1
ATOM 948 C C . LYS A 1 123 ? 16.371 -16.851 6.136 1.00 81.38 123 LYS A C 1
ATOM 950 O O . LYS A 1 123 ? 15.225 -17.218 6.384 1.00 81.38 123 LYS A O 1
ATOM 955 N N . TYR A 1 124 ? 16.648 -15.865 5.284 1.00 74.56 124 TYR A N 1
ATOM 956 C CA . TYR A 1 124 ? 15.641 -15.238 4.430 1.00 74.56 124 TYR A CA 1
ATOM 957 C C . TYR A 1 124 ? 15.553 -15.999 3.111 1.00 74.56 124 TYR A C 1
ATOM 959 O O . TYR A 1 124 ? 16.525 -16.053 2.358 1.00 74.56 124 TYR A O 1
ATOM 967 N N . VAL A 1 125 ? 14.382 -16.571 2.839 1.00 72.69 125 VAL A N 1
ATOM 968 C CA . VAL A 1 125 ? 14.048 -17.169 1.547 1.00 72.69 125 VAL A CA 1
ATOM 969 C C . VAL A 1 125 ? 13.049 -16.230 0.874 1.00 72.69 125 VAL A C 1
ATOM 971 O O . VAL A 1 125 ? 11.948 -16.068 1.402 1.00 72.69 125 VAL A O 1
ATOM 974 N N . PRO A 1 126 ? 13.416 -15.571 -0.239 1.00 69.31 126 PRO A N 1
ATOM 975 C CA . PRO A 1 126 ? 12.462 -14.798 -1.017 1.00 69.31 126 PRO A CA 1
ATOM 976 C C . PRO A 1 126 ? 11.345 -15.717 -1.520 1.00 69.31 126 PRO A C 1
ATOM 978 O O . PRO A 1 126 ? 11.595 -16.701 -2.217 1.00 69.31 126 PRO A O 1
ATOM 981 N N . GLU A 1 127 ? 10.109 -15.408 -1.150 1.00 80.69 127 GLU A N 1
ATOM 982 C CA . GLU A 1 127 ? 8.925 -16.162 -1.551 1.00 80.69 127 GLU A CA 1
ATOM 983 C C . GLU A 1 127 ? 8.095 -15.288 -2.494 1.00 80.69 127 GLU A C 1
ATOM 985 O O . GLU A 1 127 ? 7.457 -14.328 -2.070 1.00 80.69 127 GLU A O 1
ATOM 990 N N . LYS A 1 128 ? 8.100 -15.622 -3.790 1.00 85.00 128 LYS A N 1
ATOM 991 C CA . LYS A 1 128 ? 7.395 -14.847 -4.822 1.00 85.00 128 LYS A CA 1
ATOM 992 C C . LYS A 1 128 ? 5.896 -14.734 -4.541 1.00 85.00 128 LYS A C 1
ATOM 994 O O . LYS A 1 128 ? 5.337 -13.644 -4.628 1.00 85.00 128 LYS A O 1
ATOM 999 N N . ASP A 1 129 ? 5.264 -15.855 -4.208 1.00 91.56 129 ASP A N 1
ATOM 1000 C CA . ASP A 1 129 ? 3.803 -15.963 -4.121 1.00 91.56 129 ASP A CA 1
ATOM 1001 C C . ASP A 1 129 ? 3.261 -15.776 -2.703 1.00 91.56 129 ASP A C 1
ATOM 1003 O O . ASP A 1 129 ? 2.061 -15.581 -2.531 1.00 91.56 129 ASP A O 1
ATOM 1007 N N . ARG A 1 130 ? 4.132 -15.817 -1.688 1.00 92.44 130 ARG A N 1
ATOM 1008 C CA . ARG A 1 130 ? 3.753 -15.639 -0.287 1.00 92.44 130 ARG A CA 1
ATOM 1009 C C . ARG A 1 130 ? 4.755 -14.759 0.446 1.00 92.44 130 ARG A C 1
ATOM 1011 O O . ARG A 1 130 ? 5.777 -15.222 0.928 1.00 92.44 130 ARG A O 1
ATOM 1018 N N . PHE A 1 131 ? 4.466 -13.473 0.556 1.00 91.75 131 PHE A N 1
ATOM 1019 C CA . PHE A 1 131 ? 5.448 -12.483 0.997 1.00 91.75 131 PHE A CA 1
ATOM 1020 C C . PHE A 1 131 ? 4.884 -11.549 2.056 1.00 91.75 131 PHE A C 1
ATOM 1022 O O . PHE A 1 131 ? 3.673 -11.403 2.224 1.00 91.75 131 PHE A O 1
ATOM 1029 N N . ARG A 1 132 ? 5.788 -10.903 2.796 1.00 92.06 132 ARG A N 1
ATOM 1030 C CA . ARG A 1 132 ? 5.406 -9.860 3.747 1.00 92.06 132 ARG A CA 1
ATOM 1031 C C . ARG A 1 132 ? 5.160 -8.559 3.014 1.00 92.06 132 ARG A C 1
ATOM 1033 O O . ARG A 1 132 ? 5.971 -8.138 2.191 1.00 92.06 132 ARG A O 1
ATOM 1040 N N . VAL A 1 133 ? 4.080 -7.915 3.407 1.00 94.44 133 VAL A N 1
ATOM 1041 C CA . VAL A 1 133 ? 3.676 -6.600 2.952 1.00 94.44 133 VAL A CA 1
ATOM 1042 C C . VAL A 1 133 ? 3.666 -5.676 4.152 1.00 94.44 133 VAL A C 1
ATOM 1044 O O . VAL A 1 133 ? 3.138 -6.035 5.205 1.00 94.44 133 VAL A O 1
ATOM 1047 N N . HIS A 1 134 ? 4.236 -4.492 3.990 1.00 95.50 134 HIS A N 1
ATOM 1048 C CA . HIS A 1 134 ? 4.165 -3.429 4.976 1.00 95.50 134 HIS A CA 1
ATOM 1049 C C . HIS A 1 134 ? 3.503 -2.205 4.373 1.00 95.50 134 HIS A C 1
ATOM 1051 O O . HIS A 1 134 ? 3.911 -1.740 3.312 1.00 95.50 134 HIS A O 1
ATOM 1057 N N . VAL A 1 135 ? 2.474 -1.707 5.046 1.00 95.69 135 VAL A N 1
ATOM 1058 C CA . VAL A 1 135 ? 1.722 -0.535 4.620 1.00 95.69 135 VAL A CA 1
ATOM 1059 C C . VAL A 1 135 ? 2.094 0.625 5.531 1.00 95.69 135 VAL A C 1
ATOM 1061 O O . VAL A 1 135 ? 1.764 0.596 6.718 1.00 95.69 135 VAL A O 1
ATOM 1064 N N . PHE A 1 136 ? 2.792 1.623 4.983 1.00 90.06 136 PHE A N 1
ATOM 1065 C CA . PHE A 1 136 ? 3.242 2.795 5.732 1.00 90.06 136 PHE A CA 1
ATOM 1066 C C . PHE A 1 136 ? 3.665 3.966 4.833 1.00 90.06 136 PHE A C 1
ATOM 1068 O O . PHE A 1 136 ? 4.503 3.761 3.963 1.00 90.06 136 PHE A O 1
ATOM 1075 N N . PRO A 1 137 ? 3.224 5.207 5.098 1.00 89.88 137 PRO A N 1
ATOM 1076 C CA . PRO A 1 137 ? 2.073 5.573 5.918 1.00 89.88 137 PRO A CA 1
ATOM 1077 C C . PRO A 1 137 ? 0.782 5.414 5.105 1.00 89.88 137 PRO A C 1
ATOM 1079 O O . PRO A 1 137 ? 0.756 5.786 3.937 1.00 89.88 137 PRO A O 1
ATOM 1082 N N . MET A 1 138 ? -0.300 4.906 5.705 1.00 92.88 138 MET A N 1
ATOM 1083 C CA . MET A 1 138 ? -1.656 5.072 5.159 1.00 92.88 138 MET A CA 1
ATOM 1084 C C . MET A 1 138 ? -2.309 6.294 5.800 1.00 92.88 138 MET A C 1
ATOM 1086 O O . MET A 1 138 ? -2.387 6.362 7.024 1.00 92.88 138 MET A O 1
ATOM 1090 N N . PHE A 1 139 ? -2.814 7.234 5.006 1.00 90.38 139 PHE A N 1
ATOM 1091 C CA . PHE A 1 139 ? -3.446 8.457 5.502 1.00 90.38 139 PHE A CA 1
ATOM 1092 C C . PHE A 1 139 ? -4.573 8.935 4.582 1.00 90.38 139 PHE A C 1
ATOM 1094 O O . PHE A 1 139 ? -4.670 8.543 3.418 1.00 90.38 139 PHE A O 1
ATOM 1101 N N . TYR A 1 140 ? -5.433 9.804 5.115 1.00 89.69 140 TYR A N 1
ATOM 1102 C CA . TYR A 1 140 ? -6.465 10.473 4.329 1.00 89.69 140 TYR A CA 1
ATOM 1103 C C . TYR A 1 140 ? -5.862 11.612 3.506 1.00 89.69 140 TYR A C 1
ATOM 1105 O O . TYR A 1 140 ? -5.301 12.563 4.053 1.00 89.69 140 TYR A O 1
ATOM 1113 N N . ALA A 1 141 ? -5.988 11.505 2.189 1.00 85.75 141 ALA A N 1
ATOM 1114 C CA . ALA A 1 141 ? -5.454 12.444 1.218 1.00 85.75 141 ALA A CA 1
ATOM 1115 C C . ALA A 1 141 ? -6.601 13.272 0.631 1.00 85.75 141 ALA A C 1
ATOM 1117 O O . ALA A 1 141 ? -7.235 12.882 -0.354 1.00 85.75 141 ALA A O 1
ATOM 1118 N N . ASN A 1 142 ? -6.870 14.422 1.257 1.00 78.81 142 ASN A N 1
ATOM 1119 C CA . ASN A 1 142 ? -7.859 15.368 0.753 1.00 78.81 142 ASN A CA 1
ATOM 1120 C C . ASN A 1 142 ? -7.398 15.914 -0.619 1.00 78.81 142 ASN A C 1
ATOM 1122 O O . ASN A 1 142 ? -6.344 16.551 -0.676 1.00 78.81 142 ASN A O 1
ATOM 1126 N N . PRO A 1 143 ? -8.175 15.729 -1.704 1.00 72.00 143 PRO A N 1
ATOM 1127 C CA . PRO A 1 143 ? -7.819 16.226 -3.035 1.00 72.00 143 PRO A CA 1
ATOM 1128 C C . PRO A 1 143 ? -7.581 17.741 -3.090 1.00 72.00 143 PRO A C 1
ATOM 1130 O O . PRO A 1 143 ? -6.779 18.216 -3.888 1.00 72.00 143 PRO A O 1
ATOM 1133 N N . GLU A 1 144 ? -8.240 18.515 -2.223 1.00 70.31 144 GLU A N 1
ATOM 1134 C CA . GLU A 1 144 ? -8.058 19.972 -2.140 1.00 70.31 144 GLU A CA 1
ATOM 1135 C C . GLU A 1 144 ? -6.650 20.369 -1.675 1.00 70.31 144 GLU A C 1
ATOM 1137 O O . GLU A 1 144 ? -6.240 21.521 -1.820 1.00 70.31 144 GLU A O 1
ATOM 1142 N N . TRP A 1 145 ? -5.904 19.431 -1.091 1.00 66.88 145 TRP A N 1
ATOM 1143 C CA . TRP A 1 145 ? -4.559 19.674 -0.586 1.00 66.88 145 TRP A CA 1
ATOM 1144 C C . TRP A 1 145 ? -3.469 19.419 -1.606 1.00 66.88 145 TRP A C 1
ATOM 1146 O O . TRP A 1 145 ? -2.330 19.811 -1.353 1.00 66.88 145 TRP A O 1
ATOM 1156 N N . ASP A 1 146 ? -3.800 18.825 -2.753 1.00 63.22 146 ASP A N 1
ATOM 1157 C CA . ASP A 1 146 ? -2.823 18.609 -3.809 1.00 63.22 146 ASP A CA 1
ATOM 1158 C C . ASP A 1 146 ? -2.164 19.943 -4.180 1.00 63.22 146 ASP A C 1
ATOM 1160 O O . ASP A 1 146 ? -0.946 20.031 -4.253 1.00 63.22 146 ASP A O 1
ATOM 1164 N N . ASP A 1 147 ? -2.906 21.042 -4.291 1.00 58.00 147 ASP A N 1
ATOM 1165 C CA . ASP A 1 147 ? -2.341 22.343 -4.681 1.00 58.00 147 ASP A CA 1
ATOM 1166 C C . ASP A 1 147 ? -1.703 23.151 -3.541 1.00 58.00 147 ASP A C 1
ATOM 1168 O O . ASP A 1 147 ? -1.194 24.255 -3.764 1.00 58.00 147 ASP A O 1
ATOM 1172 N N . LEU A 1 148 ? -1.678 22.619 -2.318 1.00 53.16 148 LEU A N 1
ATOM 1173 C CA . LEU A 1 148 ? -1.041 23.294 -1.195 1.00 53.16 148 LEU A CA 1
ATOM 1174 C C . LEU A 1 148 ? 0.471 23.046 -1.219 1.00 53.16 148 LEU A C 1
ATOM 1176 O O . LEU A 1 148 ? 0.949 21.921 -1.362 1.00 53.16 148 LEU A O 1
ATOM 1180 N N . SER A 1 149 ? 1.256 24.118 -1.072 1.00 53.44 149 SER A N 1
ATOM 1181 C CA . SER A 1 149 ? 2.694 23.968 -0.850 1.00 53.44 149 SER A CA 1
ATOM 1182 C C . SER A 1 149 ? 2.934 23.192 0.455 1.00 53.44 149 SER A C 1
ATOM 1184 O O . SER A 1 149 ? 2.127 23.307 1.381 1.00 53.44 149 SER A O 1
ATOM 1186 N N . PRO A 1 150 ? 4.052 22.452 0.586 1.00 52.44 150 PRO A N 1
ATOM 1187 C CA . PRO A 1 150 ? 4.397 21.740 1.819 1.00 52.44 150 PRO A CA 1
ATOM 1188 C C . PRO A 1 150 ? 4.338 22.605 3.092 1.00 52.44 150 PRO A C 1
ATOM 1190 O O . PRO A 1 150 ? 4.067 22.113 4.180 1.00 52.44 150 PRO A O 1
ATOM 1193 N N . GLU A 1 151 ? 4.552 23.911 2.933 1.00 49.41 151 GLU A N 1
ATOM 1194 C CA . GLU A 1 151 ? 4.545 24.943 3.977 1.00 49.41 151 GLU A CA 1
ATOM 1195 C C . GLU A 1 151 ? 3.132 25.415 4.378 1.00 49.41 151 GLU A C 1
ATOM 1197 O O . GLU A 1 151 ? 2.981 26.117 5.374 1.00 49.41 151 GLU A O 1
ATOM 1202 N N . ARG A 1 152 ? 2.096 25.073 3.599 1.00 48.19 152 ARG A N 1
ATOM 1203 C CA . ARG A 1 152 ? 0.694 25.468 3.824 1.00 48.19 152 ARG A CA 1
ATOM 1204 C C . ARG A 1 152 ? -0.160 24.383 4.471 1.00 48.19 152 ARG A C 1
ATOM 1206 O O . ARG A 1 152 ? -1.345 24.630 4.673 1.00 48.19 152 ARG A O 1
ATOM 1213 N N . SER A 1 153 ? 0.405 23.224 4.813 1.00 50.53 153 SER A N 1
ATOM 1214 C CA . SER A 1 153 ? -0.293 22.240 5.646 1.00 50.53 153 SER A CA 1
ATOM 1215 C C . SER A 1 153 ? -0.455 22.832 7.050 1.00 50.53 153 SER A C 1
ATOM 1217 O O . SER A 1 153 ? 0.546 23.023 7.743 1.00 50.53 153 SER A O 1
ATOM 1219 N N . PRO A 1 154 ? -1.676 23.190 7.487 1.00 46.69 154 PRO A N 1
ATOM 1220 C CA . PRO A 1 154 ? -1.837 24.024 8.670 1.00 46.69 154 PRO A CA 1
ATOM 1221 C C . PRO A 1 154 ? -1.491 23.305 9.980 1.00 46.69 154 PRO A C 1
ATOM 1223 O O . PRO A 1 154 ? -1.378 23.991 10.988 1.00 46.69 154 PRO A O 1
ATOM 1226 N N . ASN A 1 155 ? -1.309 21.973 9.995 1.00 49.47 155 ASN A N 1
ATOM 1227 C CA . ASN A 1 155 ? -1.112 21.206 11.235 1.00 49.47 155 ASN A CA 1
ATOM 1228 C C . ASN A 1 155 ? -0.233 19.933 11.134 1.00 49.47 155 ASN A C 1
ATOM 1230 O O . ASN A 1 155 ? -0.263 19.136 12.065 1.00 49.47 155 ASN A O 1
ATOM 1234 N N . GLY A 1 156 ? 0.565 19.706 10.082 1.00 48.59 156 GLY A N 1
ATOM 1235 C CA . GLY A 1 156 ? 1.374 18.474 10.009 1.00 48.59 156 GLY A CA 1
ATOM 1236 C C . GLY A 1 156 ? 2.416 18.445 8.889 1.00 48.59 156 GLY A C 1
ATOM 1237 O O . GLY A 1 156 ? 2.434 19.363 8.063 1.00 48.59 156 GLY A O 1
ATOM 1238 N N . PRO A 1 157 ? 3.291 17.415 8.845 1.00 50.25 157 PRO A N 1
ATOM 1239 C CA . PRO A 1 157 ? 4.179 17.199 7.705 1.00 50.25 157 PRO A CA 1
ATOM 1240 C C . PRO A 1 157 ? 3.351 17.187 6.419 1.00 50.25 157 PRO A C 1
ATOM 1242 O O . PRO A 1 157 ? 2.229 16.680 6.398 1.00 50.25 157 PRO A O 1
ATOM 1245 N N . ALA A 1 158 ? 3.875 17.805 5.361 1.00 55.69 158 ALA A N 1
ATOM 1246 C CA . ALA A 1 158 ? 3.186 17.839 4.081 1.00 55.69 158 ALA A CA 1
ATOM 1247 C C . ALA A 1 158 ? 2.850 16.404 3.645 1.00 55.69 158 ALA A C 1
ATOM 1249 O O . ALA A 1 158 ? 3.755 15.561 3.680 1.00 55.69 158 ALA A O 1
ATOM 1250 N N . PRO A 1 159 ? 1.593 16.112 3.263 1.00 59.56 159 PRO A N 1
ATOM 1251 C CA . PRO A 1 159 ? 1.251 14.798 2.744 1.00 59.56 159 PRO A CA 1
ATOM 1252 C C . PRO A 1 159 ? 2.181 14.476 1.575 1.00 59.56 159 PRO A C 1
ATOM 1254 O O . PRO A 1 159 ? 2.536 15.357 0.782 1.00 59.56 159 PRO A O 1
ATOM 1257 N N . GLU A 1 160 ? 2.630 13.225 1.502 1.00 65.38 160 GLU A N 1
ATOM 1258 C CA . GLU A 1 160 ? 3.471 12.798 0.393 1.00 65.38 160 GLU A CA 1
ATOM 1259 C C . GLU A 1 160 ? 2.760 13.102 -0.935 1.00 65.38 160 GLU A C 1
ATOM 1261 O O . GLU A 1 160 ? 1.544 12.917 -1.033 1.00 65.38 160 GLU A O 1
ATOM 1266 N N . PRO A 1 161 ? 3.480 13.573 -1.967 1.00 69.50 161 PRO A N 1
ATOM 1267 C CA . PRO A 1 161 ? 2.857 13.878 -3.246 1.00 69.50 161 PRO A CA 1
ATOM 1268 C C . PRO A 1 161 ? 2.144 12.638 -3.797 1.00 69.50 161 PRO A C 1
ATOM 1270 O O . PRO A 1 161 ? 2.689 11.536 -3.740 1.00 69.50 161 PRO A O 1
ATOM 1273 N N . ARG A 1 162 ? 0.947 12.824 -4.366 1.00 78.69 162 ARG A N 1
ATOM 1274 C CA . ARG A 1 162 ? 0.216 11.750 -5.052 1.00 78.69 162 ARG A CA 1
ATOM 1275 C C . ARG A 1 162 ? 1.066 11.113 -6.157 1.00 78.69 162 ARG A C 1
ATOM 1277 O O . ARG A 1 162 ? 1.911 11.809 -6.731 1.00 78.69 162 ARG A O 1
ATOM 1284 N N . PRO A 1 163 ? 0.828 9.843 -6.524 1.00 79.50 163 PRO A N 1
ATOM 1285 C CA . PRO A 1 163 ? 1.631 9.140 -7.526 1.00 79.50 163 PRO A CA 1
ATOM 1286 C C . PRO A 1 163 ? 1.816 9.907 -8.846 1.00 79.50 163 PRO A C 1
ATOM 1288 O O . PRO A 1 163 ? 2.946 10.039 -9.320 1.00 79.50 163 PRO A O 1
ATOM 1291 N N . ALA A 1 164 ? 0.757 10.533 -9.377 1.00 72.62 164 ALA A N 1
ATOM 1292 C CA . ALA A 1 164 ? 0.844 11.369 -10.581 1.00 72.62 164 ALA A CA 1
ATOM 1293 C C . ALA A 1 164 ? 1.796 12.575 -10.424 1.00 72.62 164 ALA A C 1
ATOM 1295 O O . ALA A 1 164 ? 2.436 13.014 -11.375 1.00 72.62 164 ALA A O 1
ATOM 1296 N N . ARG A 1 165 ? 1.936 13.118 -9.210 1.00 69.06 165 ARG A N 1
ATOM 1297 C CA . ARG A 1 165 ? 2.888 14.194 -8.896 1.00 69.06 165 ARG A CA 1
ATOM 1298 C C . ARG A 1 165 ? 4.283 13.679 -8.574 1.00 69.06 165 ARG A C 1
ATOM 1300 O O . ARG A 1 165 ? 5.239 14.417 -8.798 1.00 69.06 165 ARG A O 1
ATOM 1307 N N . VAL A 1 166 ? 4.430 12.455 -8.065 1.00 67.81 166 VAL A N 1
ATOM 1308 C CA . VAL A 1 166 ? 5.742 11.793 -7.934 1.00 67.81 166 VAL A CA 1
ATOM 1309 C C . VAL A 1 166 ? 6.374 11.635 -9.317 1.00 67.81 166 VAL A C 1
ATOM 1311 O O . VAL A 1 166 ? 7.549 11.972 -9.479 1.00 67.81 166 VAL A O 1
ATOM 1314 N N . GLU A 1 167 ? 5.574 11.244 -10.316 1.00 67.94 167 GLU A N 1
ATOM 1315 C CA . GLU A 1 167 ? 5.968 11.200 -11.733 1.00 67.94 167 GLU A CA 1
ATOM 1316 C C . GLU A 1 167 ? 6.511 12.532 -12.251 1.00 67.94 167 GLU A C 1
ATOM 1318 O O . GLU A 1 167 ? 7.432 12.571 -13.052 1.00 67.94 167 GLU A O 1
ATOM 1323 N N . ILE A 1 168 ? 5.944 13.647 -11.801 1.00 60.25 168 ILE A N 1
ATOM 1324 C CA . ILE A 1 168 ? 6.366 14.972 -12.254 1.00 60.25 168 ILE A CA 1
ATOM 1325 C C . ILE A 1 168 ? 7.587 15.431 -11.439 1.00 60.25 168 ILE A C 1
ATOM 1327 O O . ILE A 1 168 ? 8.585 15.892 -11.984 1.00 60.25 168 ILE A O 1
ATOM 1331 N N . ASN A 1 169 ? 7.563 15.284 -10.113 1.00 55.09 169 ASN A N 1
ATOM 1332 C CA . ASN A 1 169 ? 8.554 15.888 -9.218 1.00 55.09 169 ASN A CA 1
ATOM 1333 C C . ASN A 1 169 ? 9.908 15.169 -9.183 1.00 55.09 169 ASN A C 1
ATOM 1335 O O . ASN A 1 169 ? 10.927 15.856 -9.081 1.00 55.09 169 ASN A O 1
ATOM 1339 N N . ARG A 1 170 ? 9.960 13.828 -9.281 1.00 56.19 170 ARG A N 1
ATOM 1340 C CA . ARG A 1 170 ? 11.249 13.104 -9.363 1.00 56.19 170 ARG A CA 1
ATOM 1341 C C . ARG A 1 170 ? 12.029 13.451 -10.636 1.00 56.19 170 ARG A C 1
ATOM 1343 O O . ARG A 1 170 ? 13.242 13.265 -10.662 1.00 56.19 170 ARG A O 1
ATOM 1350 N N . TYR A 1 171 ? 11.349 13.990 -11.647 1.00 53.00 171 TYR A N 1
ATOM 1351 C CA . TYR A 1 171 ? 11.883 14.132 -12.999 1.00 53.00 171 TYR A CA 1
ATOM 1352 C C . TYR A 1 171 ? 11.969 15.595 -13.473 1.00 53.00 171 TYR A C 1
ATOM 1354 O O . TYR A 1 171 ? 12.598 15.862 -14.490 1.00 53.00 171 TYR A O 1
ATOM 1362 N N . VAL A 1 172 ? 11.417 16.562 -12.718 1.00 42.12 172 VAL A N 1
ATOM 1363 C CA . VAL A 1 172 ? 11.406 17.995 -13.097 1.00 42.12 172 VAL A CA 1
ATOM 1364 C C . VAL A 1 172 ? 12.288 18.893 -12.209 1.00 42.12 172 VAL A C 1
ATOM 1366 O O . VAL A 1 172 ? 12.661 19.985 -12.636 1.00 42.12 172 VAL A O 1
ATOM 1369 N N . ARG A 1 173 ? 12.705 18.489 -10.997 1.00 41.25 173 ARG A N 1
ATOM 1370 C CA . ARG A 1 173 ? 13.514 19.375 -10.124 1.00 41.25 173 ARG A CA 1
ATOM 1371 C C . ARG A 1 173 ? 15.020 19.158 -10.237 1.00 41.25 173 ARG A C 1
ATOM 1373 O O . ARG A 1 173 ? 15.661 18.568 -9.372 1.00 41.25 173 ARG A O 1
ATOM 1380 N N . CYS A 1 174 ? 15.585 19.772 -11.268 1.00 49.81 174 CYS A N 1
ATOM 1381 C CA . CYS A 1 174 ? 16.979 20.199 -11.291 1.00 49.81 174 CYS A CA 1
ATOM 1382 C C . CYS A 1 174 ? 17.208 21.316 -10.270 1.00 49.81 174 CYS A C 1
ATOM 1384 O O . CYS A 1 174 ? 16.523 22.339 -10.312 1.00 49.81 174 CYS A O 1
ATOM 1386 N N . SER A 1 175 ? 18.200 21.180 -9.387 1.00 42.50 175 SER A N 1
ATOM 1387 C CA . SER A 1 175 ? 18.742 22.355 -8.700 1.00 42.50 175 SER A CA 1
ATOM 1388 C C . SER A 1 175 ? 19.365 23.300 -9.729 1.00 42.50 175 SER A C 1
ATOM 1390 O O . SER A 1 175 ? 19.988 22.846 -10.687 1.00 42.50 175 SER A O 1
ATOM 1392 N N . SER A 1 176 ? 19.241 24.605 -9.503 1.00 41.66 176 SER A N 1
ATOM 1393 C CA . SER A 1 176 ? 19.657 25.722 -10.367 1.00 41.66 176 SER A CA 1
ATOM 1394 C C . SER A 1 176 ? 21.176 25.868 -10.602 1.00 41.66 176 SER A C 1
ATOM 1396 O O . SER A 1 176 ? 21.669 26.980 -10.779 1.00 41.66 176 SER A O 1
ATOM 1398 N N . SER A 1 177 ? 21.943 24.778 -10.586 1.00 42.28 177 SER A N 1
ATOM 1399 C CA . SER A 1 177 ? 23.356 24.751 -10.969 1.00 42.28 177 SER A CA 1
ATOM 1400 C C . SER A 1 177 ? 23.481 24.169 -12.376 1.00 42.28 177 SER A C 1
ATOM 1402 O O . SER A 1 177 ? 23.175 22.999 -12.598 1.00 42.28 177 SER A O 1
ATOM 1404 N N . ALA A 1 178 ? 23.926 25.011 -13.302 1.00 45.91 178 ALA A N 1
ATOM 1405 C CA . ALA A 1 178 ? 23.799 24.920 -14.754 1.00 45.91 178 ALA A CA 1
ATOM 1406 C C . ALA A 1 178 ? 24.477 23.737 -15.491 1.00 45.91 178 ALA A C 1
ATOM 1408 O O . ALA A 1 178 ? 24.540 23.789 -16.710 1.00 45.91 178 ALA A O 1
ATOM 1409 N N . ASP A 1 179 ? 24.928 22.665 -14.829 1.00 40.28 179 ASP A N 1
ATOM 1410 C CA . ASP A 1 179 ? 25.788 21.647 -15.474 1.00 40.28 179 ASP A CA 1
ATOM 1411 C C . ASP A 1 179 ? 25.385 20.182 -15.248 1.00 40.28 179 ASP A C 1
ATOM 1413 O O . ASP A 1 179 ? 26.199 19.268 -15.396 1.00 40.28 179 ASP A O 1
ATOM 1417 N N . LYS A 1 180 ? 24.124 19.896 -14.921 1.00 44.50 180 LYS A N 1
ATOM 1418 C CA . LYS A 1 180 ? 23.634 18.511 -14.925 1.00 44.50 180 LYS A CA 1
ATOM 1419 C C . LYS A 1 180 ? 22.359 18.426 -15.740 1.00 44.50 180 LYS A C 1
ATOM 1421 O O . LYS A 1 180 ? 21.329 18.939 -15.317 1.00 44.50 180 LYS A O 1
ATOM 1426 N N . LYS A 1 181 ? 22.449 17.770 -16.905 1.00 44.78 181 LYS A N 1
ATOM 1427 C CA . LYS A 1 181 ? 21.288 17.215 -17.606 1.00 44.78 181 LYS A CA 1
ATOM 1428 C C . LYS A 1 181 ? 20.499 16.415 -16.575 1.00 44.78 181 LYS A C 1
ATOM 1430 O O . LYS A 1 181 ? 20.966 15.374 -16.115 1.00 44.78 181 LYS A O 1
ATOM 1435 N N . CYS A 1 182 ? 19.374 16.951 -16.129 1.00 50.56 182 CYS A N 1
ATOM 1436 C CA . CYS A 1 182 ? 18.430 16.134 -15.398 1.00 50.56 182 CYS A CA 1
ATOM 1437 C C . CYS A 1 182 ? 17.903 15.084 -16.354 1.00 50.56 182 CYS A C 1
ATOM 1439 O O . CYS A 1 182 ? 17.799 15.352 -17.548 1.00 50.56 182 CYS A O 1
ATOM 1441 N N . VAL A 1 183 ? 17.689 13.902 -15.789 1.00 49.97 183 VAL A N 1
ATOM 1442 C CA . VAL A 1 183 ? 17.276 12.659 -16.438 1.00 49.97 183 VAL A CA 1
ATOM 1443 C C . VAL A 1 183 ? 16.486 12.911 -17.725 1.00 49.97 183 VAL A C 1
ATOM 1445 O O . VAL A 1 183 ? 15.501 13.649 -17.704 1.00 49.97 183 VAL A O 1
ATOM 1448 N N . ASP A 1 184 ? 16.963 12.302 -18.817 1.00 54.88 184 ASP A N 1
ATOM 1449 C CA . ASP A 1 184 ? 16.338 12.314 -20.139 1.00 54.88 184 ASP A CA 1
ATOM 1450 C C . ASP A 1 184 ? 14.840 11.999 -20.030 1.00 54.88 184 ASP A C 1
ATOM 1452 O O . ASP A 1 184 ? 14.417 11.245 -19.150 1.00 54.88 184 ASP A O 1
ATOM 1456 N N . GLU A 1 185 ? 14.040 12.589 -20.918 1.00 62.97 185 GLU A N 1
ATOM 1457 C CA . GLU A 1 185 ? 12.601 12.336 -21.034 1.00 62.97 185 GLU A CA 1
ATOM 1458 C C . GLU A 1 185 ? 12.302 10.838 -20.857 1.00 62.97 185 GLU A C 1
ATOM 1460 O O . GLU A 1 185 ? 12.991 9.999 -21.428 1.00 62.97 185 GLU A O 1
ATOM 1465 N N . MET A 1 186 ? 11.314 10.479 -20.038 1.00 69.62 186 MET A N 1
ATOM 1466 C CA . MET A 1 186 ? 10.982 9.073 -19.792 1.00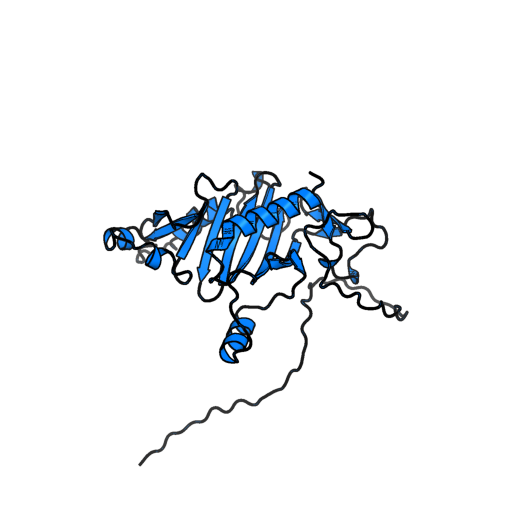 69.62 186 MET A CA 1
ATOM 1467 C C . MET A 1 186 ? 9.919 8.606 -20.787 1.00 69.62 186 MET A C 1
ATOM 1469 O O . MET A 1 186 ? 9.019 9.364 -21.154 1.00 69.62 186 MET A O 1
ATOM 1473 N N . GLU A 1 187 ? 9.996 7.348 -21.200 1.00 75.88 187 GLU A N 1
ATOM 1474 C CA . GLU A 1 187 ? 9.014 6.706 -22.067 1.00 75.88 187 GLU A CA 1
ATOM 1475 C C . GLU A 1 187 ? 8.381 5.502 -21.358 1.00 75.88 187 GLU A C 1
ATOM 1477 O O . GLU A 1 187 ? 9.037 4.791 -20.590 1.00 75.88 187 GLU A O 1
ATOM 1482 N N . ARG A 1 188 ? 7.069 5.334 -21.570 1.00 82.69 188 ARG A N 1
ATOM 1483 C CA . ARG A 1 188 ? 6.249 4.267 -20.983 1.00 82.69 188 ARG A CA 1
ATOM 1484 C C . ARG A 1 188 ? 6.192 3.077 -21.931 1.00 82.69 188 ARG A C 1
ATOM 1486 O O . ARG A 1 188 ? 5.870 3.249 -23.104 1.00 82.69 188 ARG A O 1
ATOM 1493 N N . PHE A 1 189 ? 6.411 1.885 -21.392 1.00 80.88 189 PHE A N 1
ATOM 1494 C CA . PHE A 1 189 ? 6.341 0.617 -22.112 1.00 80.88 189 PHE A CA 1
ATOM 1495 C C . PHE A 1 189 ? 5.402 -0.349 -21.402 1.00 80.88 189 PHE A C 1
ATOM 1497 O O . PHE A 1 189 ? 5.262 -0.293 -20.181 1.00 80.88 189 PHE A O 1
ATOM 1504 N N . ASP A 1 190 ? 4.792 -1.261 -22.155 1.00 83.06 190 ASP A N 1
ATOM 1505 C CA . ASP A 1 190 ? 4.075 -2.384 -21.553 1.00 83.06 190 ASP A CA 1
ATOM 1506 C C . ASP A 1 190 ? 5.075 -3.236 -20.759 1.00 83.06 190 ASP A C 1
ATOM 1508 O O . ASP A 1 190 ? 6.085 -3.691 -21.300 1.00 83.06 190 ASP A O 1
ATOM 1512 N N . SER A 1 191 ? 4.821 -3.410 -19.461 1.00 81.06 191 SER A N 1
ATOM 1513 C CA . SER A 1 191 ? 5.700 -4.198 -18.593 1.00 81.06 191 SER A CA 1
ATOM 1514 C C . SER A 1 191 ? 5.455 -5.710 -18.699 1.00 81.06 191 SER A C 1
ATOM 1516 O O . SER A 1 191 ? 6.218 -6.498 -18.138 1.00 81.06 191 SER A O 1
ATOM 1518 N N . GLY A 1 192 ? 4.369 -6.131 -19.360 1.00 80.75 192 GLY A N 1
ATOM 1519 C CA . GLY A 1 192 ? 3.874 -7.509 -19.330 1.00 80.75 192 GLY A CA 1
ATOM 1520 C C . GLY A 1 192 ? 3.208 -7.899 -18.001 1.00 80.75 192 GLY A C 1
ATOM 1521 O O . GLY A 1 192 ? 2.756 -9.035 -17.847 1.00 80.75 192 GLY A O 1
ATOM 1522 N N . ILE A 1 193 ? 3.132 -6.980 -17.030 1.00 84.00 193 ILE A N 1
ATOM 1523 C CA . ILE A 1 193 ? 2.416 -7.157 -15.763 1.00 84.00 193 ILE A CA 1
ATOM 1524 C C . ILE A 1 193 ? 1.064 -6.460 -15.876 1.00 84.00 193 ILE A C 1
ATOM 1526 O O . ILE A 1 193 ? 0.977 -5.285 -16.234 1.00 84.00 193 ILE A O 1
ATOM 1530 N N . ASP A 1 194 ? -0.004 -7.186 -15.549 1.00 84.19 194 ASP A N 1
ATOM 1531 C CA . ASP A 1 194 ? -1.359 -6.670 -15.710 1.00 84.19 194 ASP A CA 1
ATOM 1532 C C . ASP A 1 194 ? -1.576 -5.362 -14.931 1.00 84.19 194 ASP A C 1
ATOM 1534 O O . ASP A 1 194 ? -1.345 -5.271 -13.724 1.00 84.19 194 ASP A O 1
ATOM 1538 N N . GLY A 1 195 ? -2.033 -4.344 -15.661 1.00 84.81 195 GLY A N 1
ATOM 1539 C CA . GLY A 1 195 ? -2.312 -3.011 -15.137 1.00 84.81 195 GLY A CA 1
ATOM 1540 C C . GLY A 1 195 ? -1.092 -2.105 -14.919 1.00 84.81 195 GLY A C 1
ATOM 1541 O O . GLY A 1 195 ? -1.290 -0.952 -14.533 1.00 84.81 195 GLY A O 1
ATOM 1542 N N . LEU A 1 196 ? 0.135 -2.565 -15.192 1.00 87.56 196 LEU A N 1
ATOM 1543 C CA . LEU A 1 196 ? 1.351 -1.775 -14.991 1.00 87.56 196 LEU A CA 1
ATOM 1544 C C . LEU A 1 196 ? 2.118 -1.513 -16.292 1.00 87.56 196 LEU A C 1
ATOM 1546 O O . LEU A 1 196 ? 2.385 -2.425 -17.071 1.00 87.56 196 LEU A O 1
ATOM 1550 N N . ASP A 1 197 ? 2.555 -0.270 -16.467 1.00 87.25 197 ASP A N 1
ATOM 1551 C CA . ASP A 1 197 ? 3.549 0.122 -17.467 1.00 87.25 197 ASP A CA 1
ATOM 1552 C C . ASP A 1 197 ? 4.920 0.284 -16.786 1.00 87.25 197 ASP A C 1
ATOM 1554 O O . ASP A 1 197 ? 4.997 0.703 -15.627 1.00 87.25 197 ASP A O 1
ATOM 1558 N N . ALA A 1 198 ? 6.008 -0.013 -17.495 1.00 84.38 198 ALA A N 1
ATOM 1559 C CA . ALA A 1 198 ? 7.377 0.276 -17.068 1.00 84.38 198 ALA A CA 1
ATOM 1560 C C . ALA A 1 198 ? 7.828 1.650 -17.593 1.00 84.38 198 ALA A C 1
ATOM 1562 O O . ALA A 1 198 ? 7.486 2.033 -18.713 1.00 84.38 198 ALA A O 1
ATOM 1563 N N . LEU A 1 199 ? 8.618 2.384 -16.804 1.00 79.56 199 LEU A N 1
ATOM 1564 C CA . LEU A 1 199 ? 9.273 3.626 -17.218 1.00 79.56 199 LEU A CA 1
ATOM 1565 C C . LEU A 1 199 ? 10.766 3.429 -17.458 1.00 79.56 199 LEU A C 1
ATOM 1567 O O . LEU A 1 199 ? 11.498 2.980 -16.576 1.00 79.56 199 LEU A O 1
ATOM 1571 N N . LEU A 1 200 ? 11.220 3.886 -18.622 1.00 73.25 200 LEU A N 1
ATOM 1572 C CA . LEU A 1 200 ? 12.620 3.873 -19.037 1.00 73.25 200 LEU A CA 1
ATOM 1573 C C . LEU A 1 200 ? 13.034 5.253 -19.538 1.00 73.25 200 LEU A C 1
ATOM 1575 O O . LEU A 1 200 ? 12.191 6.019 -20.002 1.00 73.25 200 LEU A O 1
ATOM 1579 N N . SER A 1 201 ? 14.326 5.581 -19.474 1.00 67.00 201 SER A N 1
ATOM 1580 C CA . SER A 1 201 ? 14.801 6.802 -20.129 1.00 67.00 201 SER A CA 1
ATOM 1581 C C . SER A 1 201 ? 14.689 6.652 -21.647 1.00 67.00 201 SER A C 1
ATOM 1583 O O . SER A 1 201 ? 15.041 5.605 -22.197 1.00 67.00 201 SER A O 1
ATOM 1585 N N . ARG A 1 202 ? 14.226 7.701 -22.334 1.00 67.12 202 ARG A N 1
ATOM 1586 C CA . ARG A 1 202 ? 14.059 7.739 -23.796 1.00 67.12 202 ARG A CA 1
ATOM 1587 C C . ARG A 1 202 ? 15.361 7.388 -24.506 1.00 67.12 202 ARG A C 1
ATOM 1589 O O . ARG A 1 202 ? 15.375 6.507 -25.353 1.00 67.12 202 ARG A O 1
ATOM 1596 N N . ASP A 1 203 ? 16.475 7.962 -24.061 1.00 65.75 203 ASP A N 1
ATOM 1597 C CA . ASP A 1 203 ? 17.820 7.659 -24.562 1.00 65.75 203 ASP A CA 1
ATOM 1598 C C . ASP A 1 203 ? 18.183 6.167 -24.504 1.00 65.75 203 ASP A C 1
ATOM 1600 O O . ASP A 1 203 ? 18.938 5.666 -25.340 1.00 65.75 203 ASP A O 1
ATOM 1604 N N . TRP A 1 204 ? 17.723 5.460 -23.470 1.00 68.75 204 TRP A N 1
ATOM 1605 C CA . TRP A 1 204 ? 17.970 4.032 -23.320 1.00 68.75 204 TRP A CA 1
ATOM 1606 C C . TRP A 1 204 ? 16.993 3.212 -24.156 1.00 68.75 204 TRP A C 1
ATOM 1608 O O . TRP A 1 204 ? 17.416 2.255 -24.803 1.00 68.75 204 TRP A O 1
ATOM 1618 N N . ALA A 1 205 ? 15.723 3.611 -24.195 1.00 71.88 205 ALA A N 1
ATOM 1619 C CA . ALA A 1 205 ? 14.704 2.983 -25.021 1.00 71.88 205 ALA A CA 1
ATOM 1620 C C . ALA A 1 205 ? 15.039 3.058 -26.520 1.00 71.88 205 ALA A C 1
ATOM 1622 O O . ALA A 1 205 ? 15.014 2.041 -27.209 1.00 71.88 205 ALA A O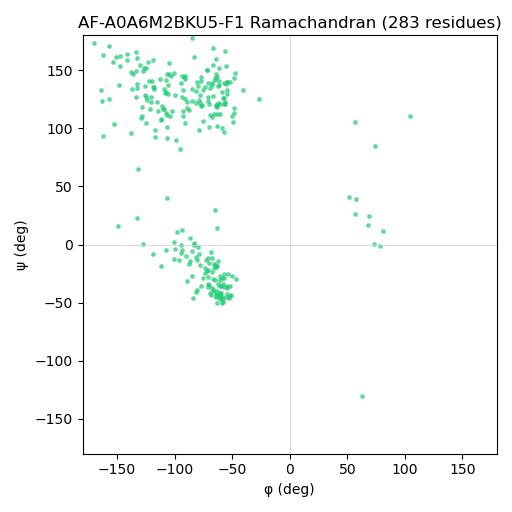 1
ATOM 1623 N N . GLU A 1 206 ? 15.466 4.223 -27.014 1.00 72.44 206 GLU A N 1
ATOM 1624 C CA . GLU A 1 206 ? 15.903 4.414 -28.403 1.00 72.44 206 GLU A CA 1
ATOM 1625 C C . GLU A 1 206 ? 17.091 3.511 -28.768 1.00 72.44 206 GLU A C 1
ATOM 1627 O O . GLU A 1 206 ? 17.180 3.004 -29.888 1.00 72.44 206 GLU A O 1
ATOM 1632 N N . LYS A 1 207 ? 18.003 3.273 -27.817 1.00 75.12 207 LYS A N 1
ATOM 1633 C CA . LYS A 1 207 ? 19.165 2.387 -28.002 1.00 75.12 207 LYS A CA 1
ATOM 1634 C C . LYS A 1 207 ? 18.808 0.902 -27.911 1.00 75.12 207 LYS A C 1
ATOM 1636 O O . LYS A 1 207 ? 19.596 0.076 -28.366 1.00 75.12 207 LYS A O 1
ATOM 1641 N N . ASN A 1 208 ? 17.649 0.562 -27.349 1.00 70.94 208 ASN A N 1
ATOM 1642 C CA . ASN A 1 208 ? 17.204 -0.811 -27.117 1.00 70.94 208 ASN A CA 1
ATOM 1643 C C . ASN A 1 208 ? 15.753 -1.005 -27.610 1.00 70.94 208 ASN A C 1
ATOM 1645 O O . ASN A 1 208 ? 14.870 -1.289 -26.813 1.00 70.94 208 ASN A O 1
ATOM 1649 N N . PRO A 1 209 ? 15.466 -0.894 -28.920 1.00 69.94 209 PRO A N 1
ATOM 1650 C CA . PRO A 1 209 ? 14.089 -0.928 -29.433 1.00 69.94 209 PRO A CA 1
ATOM 1651 C C . PRO A 1 209 ? 13.409 -2.307 -29.348 1.00 69.94 209 PRO A C 1
ATOM 1653 O O . PRO A 1 209 ? 12.193 -2.402 -29.479 1.00 69.94 209 PRO A O 1
ATOM 1656 N N . ASN A 1 210 ? 14.179 -3.382 -29.144 1.00 66.62 210 ASN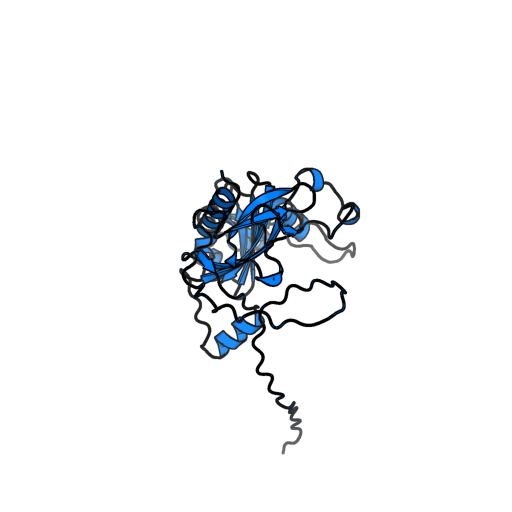 A N 1
ATOM 1657 C CA . ASN A 1 210 ? 13.692 -4.766 -29.107 1.00 66.62 210 ASN A CA 1
ATOM 1658 C C . ASN A 1 210 ? 13.670 -5.328 -27.684 1.00 66.62 210 ASN A C 1
ATOM 1660 O O . ASN A 1 210 ? 14.080 -6.470 -27.484 1.00 66.62 210 ASN A O 1
ATOM 1664 N N . LEU A 1 211 ? 13.267 -4.521 -26.700 1.00 66.00 211 LEU A N 1
ATOM 1665 C CA . LEU A 1 211 ? 13.203 -4.959 -25.307 1.00 66.00 211 LEU A CA 1
ATOM 1666 C C . LEU A 1 211 ? 12.493 -6.304 -25.206 1.00 66.00 211 LEU A C 1
ATOM 1668 O O . LEU A 1 211 ? 11.304 -6.421 -25.501 1.00 66.00 211 LEU A O 1
ATOM 1672 N N . ALA A 1 212 ? 13.249 -7.328 -24.816 1.00 54.75 212 ALA A N 1
ATOM 1673 C CA . ALA A 1 212 ? 12.652 -8.582 -24.424 1.00 54.75 212 ALA A CA 1
ATOM 1674 C C . ALA A 1 212 ? 11.895 -8.321 -23.122 1.00 54.75 212 ALA A C 1
ATOM 1676 O O . ALA A 1 212 ? 12.392 -7.631 -22.231 1.00 54.75 212 ALA A O 1
ATOM 1677 N N . GLU A 1 213 ? 10.708 -8.908 -23.003 1.00 53.75 213 GLU A N 1
ATOM 1678 C CA . GLU A 1 213 ? 9.895 -8.888 -21.783 1.00 53.75 213 GLU A CA 1
ATOM 1679 C C . GLU A 1 213 ? 10.732 -9.221 -20.532 1.00 53.75 213 GLU A C 1
ATOM 1681 O O . GLU A 1 213 ? 10.466 -8.727 -19.446 1.00 53.75 213 GLU A O 1
ATOM 1686 N N . GLU A 1 214 ? 11.780 -10.030 -20.696 1.00 51.50 214 GLU A N 1
ATOM 1687 C CA . GLU A 1 214 ? 12.712 -10.454 -19.654 1.00 51.50 214 GLU A CA 1
ATOM 1688 C C . GLU A 1 214 ? 13.567 -9.308 -19.075 1.00 51.50 214 GLU A C 1
ATOM 1690 O O . GLU A 1 214 ? 13.698 -9.221 -17.855 1.00 51.50 214 GLU A O 1
ATOM 1695 N N . ASP A 1 215 ? 14.050 -8.366 -19.898 1.00 55.38 215 ASP A N 1
ATOM 1696 C CA . ASP A 1 215 ? 14.840 -7.215 -19.423 1.00 55.38 215 ASP A CA 1
ATOM 1697 C C . ASP A 1 215 ? 13.972 -6.203 -18.658 1.00 55.38 215 ASP A C 1
ATOM 1699 O O . ASP A 1 215 ? 14.383 -5.647 -17.637 1.00 55.38 215 ASP A O 1
ATOM 1703 N N . LEU A 1 216 ? 12.727 -6.021 -19.111 1.00 56.53 216 LEU A N 1
ATOM 1704 C CA . LEU A 1 216 ? 11.703 -5.200 -18.455 1.00 56.53 216 LEU A CA 1
ATOM 1705 C C . LEU A 1 216 ? 11.142 -5.835 -17.176 1.00 56.53 216 LEU A C 1
ATOM 1707 O O . LEU A 1 216 ? 10.483 -5.159 -16.388 1.00 56.53 216 LEU A O 1
ATOM 1711 N N . ARG A 1 217 ? 11.410 -7.121 -16.946 1.00 52.97 217 ARG A N 1
ATOM 1712 C CA . ARG A 1 217 ? 10.999 -7.843 -15.738 1.00 52.97 217 ARG A CA 1
ATOM 1713 C C . ARG A 1 217 ? 12.063 -7.847 -14.647 1.00 52.97 217 ARG A C 1
ATOM 1715 O O . ARG A 1 217 ? 11.762 -8.346 -13.567 1.00 52.97 217 ARG A O 1
ATOM 1722 N N . HIS A 1 218 ? 13.265 -7.304 -14.879 1.00 55.56 218 HIS A N 1
ATOM 1723 C CA . HIS A 1 218 ? 14.303 -7.212 -13.847 1.00 55.56 218 HIS A CA 1
ATOM 1724 C C . HIS A 1 218 ? 13.921 -6.188 -12.764 1.00 55.56 218 HIS A C 1
ATOM 1726 O O . HIS A 1 218 ? 14.095 -4.985 -12.973 1.00 55.56 218 HIS A O 1
ATOM 1732 N N . PRO A 1 219 ? 13.433 -6.628 -11.587 1.00 52.94 219 PRO A N 1
ATOM 1733 C CA . PRO A 1 219 ? 12.834 -5.73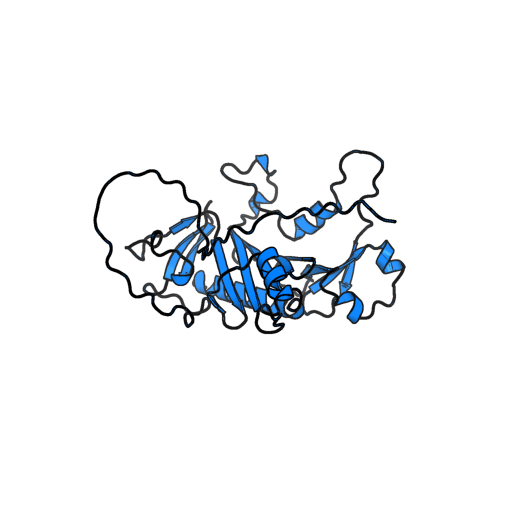9 -10.592 1.00 52.94 219 PRO A CA 1
ATOM 1734 C C . PRO A 1 219 ? 13.801 -4.645 -10.137 1.00 52.94 219 PRO A C 1
ATOM 1736 O O . PRO A 1 219 ? 13.407 -3.509 -9.922 1.00 52.94 219 PRO A O 1
ATOM 1739 N N . ASP A 1 220 ? 15.087 -4.967 -10.072 1.00 50.22 220 ASP A N 1
ATOM 1740 C CA . ASP A 1 220 ? 16.145 -4.180 -9.442 1.00 50.22 220 ASP A CA 1
ATOM 1741 C C . ASP A 1 220 ? 16.468 -2.852 -10.156 1.00 50.22 220 ASP A C 1
ATOM 1743 O O . ASP A 1 220 ? 17.301 -2.081 -9.670 1.00 50.22 220 ASP A O 1
ATOM 1747 N N . LYS A 1 221 ? 15.873 -2.602 -11.331 1.00 56.00 221 LYS A N 1
ATOM 1748 C CA . LYS A 1 221 ? 16.164 -1.436 -12.183 1.00 56.00 221 LYS A CA 1
ATOM 1749 C C . LYS A 1 221 ? 14.935 -0.628 -12.581 1.00 56.00 221 LYS A C 1
ATOM 1751 O O . LYS A 1 221 ? 15.082 0.360 -13.300 1.00 56.00 221 LYS A O 1
ATOM 1756 N N . ASN A 1 222 ? 13.749 -1.021 -12.128 1.00 70.56 222 ASN A N 1
ATOM 1757 C CA . ASN A 1 222 ? 12.527 -0.583 -12.782 1.00 70.56 222 ASN A CA 1
ATOM 1758 C C . ASN A 1 222 ? 11.680 0.343 -11.916 1.00 70.56 222 ASN A C 1
ATOM 1760 O O . ASN A 1 222 ? 11.531 0.184 -10.699 1.00 70.56 222 ASN A O 1
ATOM 1764 N N . VAL A 1 223 ? 11.101 1.317 -12.610 1.00 81.50 223 VAL A N 1
ATOM 1765 C CA . VAL A 1 223 ? 10.016 2.150 -12.115 1.00 81.50 223 VAL A CA 1
ATOM 1766 C C . VAL A 1 223 ? 8.761 1.746 -12.881 1.00 81.50 223 VAL A C 1
ATOM 1768 O O . VAL A 1 223 ? 8.807 1.599 -14.100 1.00 81.50 223 VAL A O 1
ATOM 1771 N N . TYR A 1 224 ? 7.654 1.561 -12.173 1.00 85.38 224 TYR A N 1
ATOM 1772 C CA . TYR A 1 224 ? 6.384 1.105 -12.722 1.00 85.38 224 TYR A CA 1
ATOM 1773 C C . TYR A 1 224 ? 5.261 2.081 -12.396 1.00 85.38 224 TYR A C 1
ATOM 1775 O O . TYR A 1 224 ? 5.292 2.769 -11.374 1.00 85.38 224 TYR A O 1
ATOM 1783 N N . PHE A 1 225 ? 4.253 2.109 -13.260 1.00 88.12 225 PHE A N 1
ATOM 1784 C CA . PHE A 1 225 ? 3.116 3.013 -13.162 1.00 88.12 225 PHE A CA 1
ATOM 1785 C C . PHE A 1 225 ? 1.808 2.315 -13.466 1.00 88.12 225 PHE A C 1
ATOM 1787 O O . PHE A 1 225 ? 1.751 1.446 -14.331 1.00 88.12 225 PHE A O 1
ATOM 1794 N N . ALA A 1 226 ? 0.744 2.776 -12.814 1.00 87.75 226 ALA A N 1
ATOM 1795 C CA . ALA A 1 226 ? -0.615 2.455 -13.218 1.00 87.75 226 ALA A CA 1
ATOM 1796 C C . ALA A 1 226 ? -0.853 2.867 -14.679 1.00 87.75 226 ALA A C 1
ATOM 1798 O O . ALA A 1 226 ? -0.726 4.042 -15.047 1.00 87.75 226 ALA A O 1
ATOM 1799 N N . ASN A 1 227 ? -1.245 1.900 -15.505 1.00 86.31 227 ASN A N 1
ATOM 1800 C CA . ASN A 1 227 ? -1.799 2.190 -16.820 1.00 86.31 227 ASN A CA 1
ATOM 1801 C C . ASN A 1 227 ? -3.305 2.483 -16.715 1.00 86.31 227 ASN A C 1
ATOM 1803 O O . ASN A 1 227 ? -3.909 2.387 -15.650 1.00 86.31 227 ASN A O 1
ATOM 1807 N N . LYS A 1 228 ? -3.954 2.821 -17.835 1.00 82.75 228 LYS A N 1
ATOM 1808 C CA . LYS A 1 228 ? -5.380 3.213 -17.847 1.00 82.75 228 LYS A CA 1
ATOM 1809 C C . LYS A 1 228 ? -6.358 2.123 -17.377 1.00 82.75 228 LYS A C 1
ATOM 1811 O O . LYS A 1 228 ? -7.531 2.429 -17.187 1.00 82.75 228 LYS A O 1
ATOM 1816 N N . ARG A 1 229 ? -5.927 0.862 -17.271 1.00 81.31 229 ARG A N 1
ATOM 1817 C CA . ARG A 1 229 ? -6.751 -0.248 -16.760 1.00 81.31 229 ARG A CA 1
ATOM 1818 C C . ARG A 1 229 ? -6.659 -0.386 -15.242 1.00 81.31 229 ARG A C 1
ATOM 1820 O O . ARG A 1 229 ? -7.511 -1.051 -14.661 1.00 81.31 229 ARG A O 1
ATOM 1827 N N . PHE A 1 230 ? -5.648 0.214 -14.616 1.00 83.31 230 PHE A N 1
ATOM 1828 C CA . PHE A 1 230 ? -5.509 0.229 -13.169 1.00 83.31 230 PHE A CA 1
ATOM 1829 C C . PHE A 1 230 ? -6.465 1.289 -12.589 1.00 83.31 230 PHE A C 1
ATOM 1831 O O . PHE A 1 230 ? -6.406 2.444 -13.012 1.00 83.31 230 PHE A O 1
ATOM 1838 N N . PRO A 1 231 ? -7.392 0.917 -11.689 1.00 78.94 231 PRO A N 1
ATOM 1839 C CA . PRO A 1 231 ? -8.410 1.843 -11.183 1.00 78.94 231 PRO A CA 1
ATOM 1840 C C . PRO A 1 231 ? -7.844 2.913 -10.237 1.00 78.94 231 PRO A C 1
ATOM 1842 O O . PRO A 1 231 ? -8.441 3.980 -10.094 1.00 78.94 231 PRO A O 1
ATOM 1845 N N . ASP A 1 232 ? -6.696 2.637 -9.625 1.00 85.56 232 ASP A N 1
ATOM 1846 C CA . ASP A 1 232 ? -6.008 3.522 -8.690 1.00 85.56 232 ASP A CA 1
ATOM 1847 C C . ASP A 1 232 ? -4.790 4.189 -9.335 1.00 85.56 232 ASP A C 1
ATOM 1849 O O . ASP A 1 232 ? -4.196 3.684 -10.291 1.00 85.56 232 ASP A O 1
ATOM 1853 N N . GLU A 1 233 ? -4.378 5.334 -8.793 1.00 89.69 233 GLU A N 1
ATOM 1854 C CA . GLU A 1 233 ? -3.089 5.901 -9.181 1.00 89.69 233 GLU A CA 1
ATOM 1855 C C . GLU A 1 233 ? -1.985 5.130 -8.461 1.00 89.69 233 GLU A C 1
ATOM 1857 O O . GLU A 1 233 ? -2.021 4.987 -7.238 1.00 89.69 233 GLU A O 1
ATOM 1862 N N . LEU A 1 234 ? -0.989 4.660 -9.213 1.00 91.69 234 LEU A N 1
ATOM 1863 C CA . LEU A 1 234 ? 0.143 3.918 -8.673 1.00 91.69 234 LEU A CA 1
ATOM 1864 C C . LEU A 1 234 ? 1.454 4.387 -9.300 1.00 91.69 234 LEU A C 1
ATOM 1866 O O . LEU A 1 234 ? 1.564 4.511 -10.520 1.00 91.69 234 LEU A O 1
ATOM 1870 N N . PHE A 1 235 ? 2.447 4.596 -8.439 1.00 89.69 235 PHE A N 1
ATOM 1871 C CA . PHE A 1 235 ? 3.857 4.773 -8.774 1.00 89.69 235 PHE A CA 1
ATOM 1872 C C . PHE A 1 235 ? 4.639 3.753 -7.960 1.00 89.69 235 PHE A C 1
ATOM 1874 O O . PHE A 1 235 ? 4.490 3.709 -6.744 1.00 89.69 235 PHE A O 1
ATOM 1881 N N . MET A 1 236 ? 5.501 2.965 -8.584 1.00 90.06 236 MET A N 1
ATOM 1882 C CA . MET A 1 236 ? 6.311 1.980 -7.879 1.00 90.06 236 MET A CA 1
ATOM 1883 C C . MET A 1 236 ? 7.763 2.055 -8.314 1.00 90.06 236 MET A C 1
ATOM 1885 O O . MET A 1 236 ? 8.067 2.175 -9.494 1.00 90.06 236 MET A O 1
ATOM 1889 N N . SER A 1 237 ? 8.670 1.956 -7.351 1.00 86.50 237 SER A N 1
ATOM 1890 C CA . SER A 1 237 ? 10.108 1.882 -7.581 1.00 86.50 237 SER A CA 1
ATOM 1891 C C . SER A 1 237 ? 10.638 0.635 -6.896 1.00 86.50 237 SER A C 1
ATOM 1893 O O . SER A 1 237 ? 10.436 0.458 -5.698 1.00 86.50 237 SER A O 1
ATOM 1895 N N . CYS A 1 238 ? 11.351 -0.200 -7.636 1.00 83.62 238 CYS A N 1
ATOM 1896 C CA . CYS A 1 238 ? 11.983 -1.392 -7.094 1.00 83.62 238 CYS A CA 1
ATOM 1897 C C . CYS A 1 238 ? 13.494 -1.179 -7.083 1.00 83.62 238 CYS A C 1
ATOM 1899 O O . CYS A 1 238 ? 14.116 -0.938 -8.115 1.00 83.62 238 CYS A O 1
ATOM 1901 N N . MET A 1 239 ? 14.080 -1.168 -5.887 1.00 73.44 239 MET A N 1
ATOM 1902 C CA . MET A 1 239 ? 15.515 -0.982 -5.700 1.00 73.44 239 MET A CA 1
ATOM 1903 C C . MET A 1 239 ? 16.031 -2.108 -4.814 1.00 73.44 239 MET A C 1
ATOM 1905 O O . MET A 1 239 ? 15.665 -2.192 -3.644 1.00 73.44 239 MET A O 1
ATOM 1909 N N . SER A 1 240 ? 16.942 -2.931 -5.342 1.00 75.19 240 SER A N 1
ATOM 1910 C CA . SER A 1 240 ? 17.489 -4.087 -4.619 1.00 75.19 240 SER A CA 1
ATOM 1911 C C . SER A 1 240 ? 16.394 -5.123 -4.289 1.00 75.19 240 SER A C 1
ATOM 1913 O O . SER A 1 240 ? 15.635 -5.523 -5.167 1.00 75.19 240 SER A O 1
ATOM 1915 N N . ILE A 1 241 ? 16.323 -5.569 -3.036 1.00 80.44 241 ILE A N 1
ATOM 1916 C CA . ILE A 1 241 ? 15.456 -6.653 -2.551 1.00 80.44 241 ILE A CA 1
ATOM 1917 C C . ILE A 1 241 ? 14.018 -6.217 -2.214 1.00 80.44 241 ILE A C 1
ATOM 1919 O O . ILE A 1 241 ? 13.217 -7.041 -1.777 1.00 80.44 241 ILE A O 1
ATOM 1923 N N . GLU A 1 242 ? 13.680 -4.932 -2.368 1.00 85.88 242 GLU A N 1
ATOM 1924 C CA . GLU A 1 242 ? 12.361 -4.393 -2.019 1.00 85.88 242 GLU A CA 1
ATOM 1925 C C . GLU A 1 242 ? 11.817 -3.437 -3.084 1.00 85.88 242 GLU A C 1
ATOM 1927 O O . GLU A 1 242 ? 12.545 -2.679 -3.732 1.00 85.88 242 GLU A O 1
ATOM 1932 N N . CYS A 1 243 ? 10.497 -3.459 -3.217 1.00 89.31 243 CYS A N 1
ATOM 1933 C CA . CYS A 1 243 ? 9.718 -2.486 -3.956 1.00 89.31 243 CYS A CA 1
ATOM 1934 C C . CYS A 1 243 ? 8.988 -1.550 -3.003 1.00 89.31 243 CYS A C 1
ATOM 1936 O O . CYS A 1 243 ? 8.564 -1.952 -1.922 1.00 89.31 243 CYS A O 1
ATOM 1938 N N . ASP A 1 244 ? 8.843 -0.308 -3.442 1.00 90.38 244 ASP A N 1
ATOM 1939 C CA . ASP A 1 244 ? 8.152 0.782 -2.765 1.00 90.38 244 ASP A CA 1
ATOM 1940 C C . ASP A 1 244 ? 7.088 1.326 -3.719 1.00 90.38 244 ASP A C 1
ATOM 1942 O O . ASP A 1 244 ? 7.412 1.972 -4.722 1.00 90.38 244 ASP A O 1
ATOM 1946 N N . ALA A 1 245 ? 5.828 0.989 -3.446 1.00 91.94 245 ALA A N 1
ATOM 1947 C CA . ALA A 1 245 ? 4.680 1.356 -4.263 1.00 91.94 245 ALA A CA 1
ATOM 1948 C C . ALA A 1 245 ? 3.814 2.394 -3.546 1.00 91.94 245 ALA A C 1
ATOM 1950 O O . ALA A 1 245 ? 3.227 2.109 -2.508 1.00 91.94 245 ALA A O 1
ATOM 1951 N N . PHE A 1 246 ? 3.704 3.582 -4.127 1.00 92.06 246 PHE A N 1
ATOM 1952 C CA . PHE A 1 246 ? 2.818 4.661 -3.716 1.00 92.06 246 PHE A CA 1
ATOM 1953 C C . PHE A 1 246 ? 1.485 4.479 -4.429 1.00 92.06 246 PHE A C 1
ATOM 1955 O O . PHE A 1 246 ? 1.442 4.460 -5.660 1.00 92.06 246 PHE A O 1
ATOM 1962 N N . VAL A 1 247 ? 0.408 4.377 -3.661 1.00 93.25 247 VAL A N 1
ATOM 1963 C CA . VAL A 1 247 ? -0.939 4.129 -4.169 1.00 93.25 247 VAL A CA 1
ATOM 1964 C C . VAL A 1 247 ? -1.874 5.213 -3.660 1.00 93.25 247 VAL A C 1
ATOM 1966 O O . VAL A 1 247 ? -1.838 5.576 -2.483 1.00 93.25 247 VAL A O 1
ATOM 1969 N N . TYR A 1 248 ? -2.725 5.725 -4.542 1.00 92.38 248 TYR A N 1
ATOM 1970 C CA . TYR A 1 248 ? -3.834 6.591 -4.170 1.00 92.38 248 TYR A CA 1
ATOM 1971 C C . TYR A 1 248 ? -5.151 5.979 -4.633 1.00 92.38 248 TYR A C 1
ATOM 1973 O O . TYR A 1 248 ? -5.413 5.868 -5.834 1.00 92.38 248 TYR A O 1
ATOM 1981 N N . ASN A 1 249 ? -5.997 5.654 -3.658 1.00 91.50 249 ASN A N 1
ATOM 1982 C CA . ASN A 1 249 ? -7.347 5.178 -3.884 1.00 91.50 249 ASN A CA 1
ATOM 1983 C C . ASN A 1 249 ? -8.326 6.359 -3.866 1.00 91.50 249 ASN A C 1
ATOM 1985 O O . ASN A 1 249 ? -8.610 6.946 -2.817 1.00 91.50 249 ASN A O 1
ATOM 1989 N N . SER A 1 250 ? -8.878 6.688 -5.034 1.00 88.94 250 SER A N 1
ATOM 1990 C CA . SER A 1 250 ? -9.795 7.825 -5.203 1.00 88.94 250 SER A CA 1
ATOM 1991 C C . SER A 1 250 ? -11.172 7.611 -4.568 1.00 88.94 250 SER A C 1
ATOM 1993 O O . SER A 1 250 ? -11.810 8.573 -4.137 1.00 88.94 250 SER A O 1
ATOM 1995 N N . GLN A 1 251 ? -11.623 6.360 -4.452 1.00 89.75 251 GLN A N 1
ATOM 1996 C CA . GLN A 1 251 ? -12.926 6.005 -3.887 1.00 89.75 251 GLN A CA 1
ATOM 1997 C C . GLN A 1 251 ? -12.990 6.242 -2.372 1.00 89.75 251 GLN A C 1
ATOM 1999 O O . GLN A 1 251 ? -14.046 6.610 -1.844 1.00 89.75 251 GLN A O 1
ATOM 2004 N N . TYR A 1 252 ? -11.876 6.020 -1.672 1.00 89.81 252 TYR A N 1
ATOM 2005 C CA . TYR A 1 252 ? -11.765 6.219 -0.223 1.00 89.81 252 TYR A CA 1
ATOM 2006 C C . TYR A 1 252 ? -10.927 7.442 0.156 1.00 89.81 252 TYR A C 1
ATOM 2008 O O . TYR A 1 252 ? -10.855 7.771 1.339 1.00 89.81 252 TYR A O 1
ATOM 2016 N N . GLN A 1 253 ? -10.325 8.112 -0.834 1.00 90.44 253 GLN A N 1
ATOM 2017 C CA . GLN A 1 253 ? -9.399 9.234 -0.650 1.00 90.44 253 GLN A CA 1
ATOM 2018 C C . GLN A 1 253 ? -8.282 8.879 0.338 1.00 90.44 253 GLN A C 1
ATOM 2020 O O . GLN A 1 253 ? -7.908 9.664 1.208 1.00 90.44 253 GLN A O 1
ATOM 2025 N N . LEU A 1 254 ? -7.773 7.653 0.218 1.00 91.31 254 LEU A N 1
ATOM 2026 C CA . LEU A 1 254 ? -6.658 7.166 1.014 1.00 91.31 254 LEU A CA 1
ATOM 2027 C C . LEU A 1 254 ? -5.423 7.072 0.133 1.00 91.31 254 LEU A C 1
ATOM 2029 O O . LEU A 1 254 ? -5.462 6.479 -0.945 1.00 91.31 254 LEU A O 1
ATOM 2033 N N . GLN A 1 255 ? -4.326 7.627 0.630 1.00 91.31 255 GLN A N 1
ATOM 2034 C CA . GLN A 1 255 ? -3.004 7.400 0.077 1.00 91.31 255 GLN A CA 1
ATOM 2035 C C . GLN A 1 255 ? -2.239 6.480 1.014 1.00 91.31 255 GLN A C 1
ATOM 2037 O O . GLN A 1 255 ? -2.304 6.630 2.236 1.00 91.31 255 GLN A O 1
ATOM 2042 N N . TYR A 1 256 ? -1.530 5.518 0.441 1.00 93.12 256 TYR A N 1
ATOM 2043 C CA . TYR A 1 256 ? -0.686 4.616 1.200 1.00 93.12 256 TYR A CA 1
ATOM 2044 C C . TYR A 1 256 ? 0.542 4.202 0.403 1.00 93.12 256 TYR A C 1
ATOM 2046 O O . TYR A 1 256 ? 0.512 4.177 -0.828 1.00 93.12 256 TYR A O 1
ATOM 2054 N N . ARG A 1 257 ? 1.626 3.861 1.105 1.00 92.75 257 ARG A N 1
ATOM 2055 C CA . ARG A 1 257 ? 2.754 3.161 0.483 1.00 92.75 257 ARG A CA 1
ATOM 2056 C C . ARG A 1 257 ? 2.787 1.718 0.919 1.00 92.75 257 ARG A C 1
ATOM 2058 O O . ARG A 1 257 ? 2.430 1.395 2.052 1.00 92.75 257 ARG A O 1
ATOM 2065 N N . VAL A 1 258 ? 3.239 0.873 0.011 1.00 94.69 258 VAL A N 1
ATOM 2066 C CA . VAL A 1 258 ? 3.344 -0.562 0.198 1.00 94.69 258 VAL A CA 1
ATOM 2067 C C . VAL A 1 258 ? 4.780 -0.982 -0.070 1.00 94.69 258 VAL A C 1
ATOM 2069 O O . VAL A 1 258 ? 5.308 -0.734 -1.153 1.00 94.69 258 VAL A O 1
ATOM 2072 N N . TYR A 1 259 ? 5.385 -1.650 0.908 1.00 93.19 259 TYR A N 1
ATOM 2073 C CA . TYR A 1 259 ? 6.703 -2.258 0.786 1.00 93.19 259 TYR A CA 1
ATOM 2074 C C . TYR A 1 259 ? 6.593 -3.776 0.740 1.00 93.19 259 TYR A C 1
ATOM 2076 O O . TYR A 1 259 ? 5.944 -4.384 1.598 1.00 93.19 259 TYR A O 1
ATOM 2084 N N . PHE A 1 260 ? 7.239 -4.393 -0.244 1.00 92.38 260 PHE A N 1
ATOM 2085 C CA . PHE A 1 260 ? 7.225 -5.843 -0.447 1.00 92.38 260 PHE A CA 1
ATOM 2086 C C . PHE A 1 260 ? 8.446 -6.314 -1.251 1.00 92.38 260 PHE A C 1
ATOM 2088 O O . PHE A 1 260 ? 9.227 -5.498 -1.733 1.00 92.38 260 PHE A O 1
ATOM 2095 N N . SER A 1 261 ? 8.643 -7.633 -1.346 1.00 88.75 261 SER A N 1
ATOM 2096 C CA . SER A 1 261 ? 9.807 -8.233 -2.019 1.00 88.75 261 SER A CA 1
ATOM 2097 C C . SER A 1 261 ? 9.810 -7.925 -3.514 1.00 88.75 261 SER A C 1
ATOM 2099 O O . SER A 1 261 ? 8.759 -7.963 -4.158 1.00 88.75 261 SER A O 1
ATOM 2101 N N . SER A 1 262 ? 10.986 -7.674 -4.085 1.00 87.31 262 SER A N 1
ATOM 2102 C CA . SER A 1 262 ? 11.106 -7.354 -5.510 1.00 87.31 262 SER A CA 1
ATOM 2103 C C . SER A 1 262 ? 10.753 -8.533 -6.428 1.00 87.31 262 SER A C 1
ATOM 2105 O O . SER A 1 262 ? 10.259 -8.346 -7.539 1.00 87.31 262 SER A O 1
ATOM 2107 N N . GLU A 1 263 ? 10.859 -9.762 -5.930 1.00 85.88 263 GLU A N 1
ATOM 2108 C CA . GLU A 1 263 ? 10.417 -10.982 -6.609 1.00 85.88 263 GLU A CA 1
ATOM 2109 C C . GLU A 1 263 ? 8.892 -11.045 -6.799 1.00 85.88 263 GLU A C 1
ATOM 2111 O O . GLU A 1 263 ? 8.405 -11.767 -7.671 1.00 85.88 263 GLU A O 1
ATOM 2116 N N . SER A 1 264 ? 8.132 -10.278 -6.012 1.00 90.31 264 SER A N 1
ATOM 2117 C CA . SER A 1 264 ? 6.666 -10.294 -5.989 1.00 90.31 264 SER A CA 1
ATOM 2118 C C . SER A 1 264 ? 6.028 -9.176 -6.821 1.00 90.31 264 SER A C 1
ATOM 2120 O O . SER A 1 264 ? 4.815 -8.988 -6.763 1.00 90.31 264 SER A O 1
ATOM 2122 N N . VAL A 1 265 ? 6.805 -8.456 -7.639 1.00 89.50 265 VAL A N 1
ATOM 2123 C CA . VAL A 1 265 ? 6.327 -7.365 -8.518 1.00 89.50 265 VAL A CA 1
ATOM 2124 C C . VAL A 1 265 ? 5.143 -7.771 -9.396 1.00 89.50 265 VAL A C 1
ATOM 2126 O O . VAL A 1 265 ? 4.218 -6.979 -9.585 1.00 89.50 265 VAL A O 1
ATOM 2129 N N . SER A 1 266 ? 5.110 -9.019 -9.870 1.00 88.69 266 SER A N 1
ATOM 2130 C CA . SER A 1 266 ? 3.997 -9.529 -10.680 1.00 88.69 266 SER A CA 1
ATOM 2131 C C . SER A 1 266 ? 2.655 -9.563 -9.938 1.00 88.69 266 SER A C 1
ATOM 2133 O O . SER A 1 266 ? 1.619 -9.631 -10.586 1.00 88.69 266 SER A O 1
ATOM 2135 N N . HIS A 1 267 ? 2.664 -9.512 -8.602 1.00 92.06 267 HIS A N 1
ATOM 2136 C CA . HIS A 1 267 ? 1.468 -9.543 -7.751 1.00 92.06 267 HIS A CA 1
ATOM 2137 C C . HIS A 1 267 ? 0.966 -8.151 -7.357 1.00 92.06 267 HIS A C 1
ATOM 2139 O O . HIS A 1 267 ? -0.040 -8.049 -6.663 1.00 92.06 267 HIS A O 1
ATOM 2145 N N . THR A 1 268 ? 1.625 -7.070 -7.791 1.00 91.69 268 THR A N 1
ATOM 2146 C CA . THR A 1 268 ? 1.284 -5.692 -7.385 1.00 91.69 268 THR A CA 1
ATOM 2147 C C . THR A 1 268 ? -0.195 -5.364 -7.609 1.00 91.69 268 THR A C 1
ATOM 2149 O O . THR A 1 268 ? -0.853 -4.846 -6.710 1.00 91.69 268 THR A O 1
ATOM 2152 N N . GLY A 1 269 ? -0.749 -5.706 -8.778 1.00 90.00 269 GLY A N 1
ATOM 2153 C CA . GLY A 1 269 ? -2.158 -5.443 -9.079 1.00 90.00 269 GLY A CA 1
ATOM 2154 C C . GLY A 1 269 ? -3.125 -6.199 -8.167 1.00 90.00 269 GLY A C 1
ATOM 2155 O O . GLY A 1 269 ? -4.090 -5.618 -7.675 1.00 90.00 269 GLY A O 1
ATOM 2156 N N . ASP A 1 270 ? -2.857 -7.475 -7.888 1.00 92.94 270 ASP A N 1
ATOM 2157 C CA . ASP A 1 270 ? -3.688 -8.272 -6.980 1.00 92.94 270 ASP A CA 1
ATOM 2158 C C . ASP A 1 270 ? -3.537 -7.851 -5.519 1.00 92.94 270 ASP A C 1
ATOM 2160 O O . ASP A 1 270 ? -4.515 -7.872 -4.770 1.00 92.94 270 ASP A O 1
ATOM 2164 N N . LEU A 1 271 ? -2.337 -7.431 -5.123 1.00 95.12 271 LEU A N 1
ATOM 2165 C CA . LEU A 1 271 ? -2.056 -6.903 -3.798 1.00 95.12 271 LEU A CA 1
ATOM 2166 C C . LEU A 1 271 ? -2.844 -5.619 -3.531 1.00 95.12 271 LEU A C 1
ATOM 2168 O O . LEU A 1 271 ? -3.535 -5.534 -2.518 1.00 95.12 271 LEU A O 1
ATOM 2172 N N . VAL A 1 272 ? -2.785 -4.647 -4.444 1.00 95.00 272 VAL A N 1
ATOM 2173 C CA . VAL A 1 272 ? -3.529 -3.384 -4.310 1.00 95.00 272 VAL A CA 1
ATOM 2174 C C . VAL A 1 272 ? -5.029 -3.654 -4.252 1.00 95.00 272 VAL A C 1
ATOM 2176 O O . VAL A 1 272 ? -5.682 -3.254 -3.292 1.00 95.00 272 VAL A O 1
ATOM 2179 N N . ARG A 1 273 ? -5.556 -4.488 -5.160 1.00 93.38 273 ARG A N 1
ATOM 2180 C CA . ARG A 1 273 ? -6.967 -4.911 -5.120 1.00 93.38 273 ARG A CA 1
ATOM 2181 C C . ARG A 1 273 ? -7.357 -5.586 -3.802 1.00 93.38 273 ARG A C 1
ATOM 2183 O O . ARG A 1 273 ? -8.494 -5.434 -3.353 1.00 93.38 273 ARG A O 1
ATOM 2190 N N . ALA A 1 274 ? -6.469 -6.371 -3.193 1.00 95.75 274 ALA A N 1
ATOM 2191 C CA . ALA A 1 274 ? -6.721 -6.994 -1.895 1.00 95.75 274 ALA A CA 1
ATOM 2192 C C . ALA A 1 274 ? -6.756 -5.955 -0.763 1.00 95.75 274 ALA A C 1
ATOM 2194 O O . ALA A 1 274 ? -7.645 -6.012 0.089 1.00 95.75 274 ALA A O 1
ATOM 2195 N N . ILE A 1 275 ? -5.842 -4.980 -0.786 1.00 96.31 275 ILE A N 1
ATOM 2196 C CA . ILE A 1 275 ? -5.824 -3.865 0.167 1.00 96.31 275 ILE A CA 1
ATOM 2197 C C . ILE A 1 275 ? -7.095 -3.017 0.025 1.00 96.31 275 ILE A C 1
ATOM 2199 O O . ILE A 1 275 ? -7.730 -2.710 1.030 1.00 96.31 275 ILE A O 1
ATOM 2203 N N . ASP A 1 276 ? -7.536 -2.709 -1.193 1.00 94.25 276 ASP A N 1
ATOM 2204 C CA . ASP A 1 276 ? -8.740 -1.902 -1.409 1.00 94.25 276 ASP A CA 1
ATOM 2205 C C . ASP A 1 276 ? -10.018 -2.625 -0.976 1.00 94.25 276 ASP A C 1
ATOM 2207 O O . ASP A 1 276 ? -10.907 -2.014 -0.384 1.00 94.25 276 ASP A O 1
ATOM 2211 N N . LYS A 1 277 ? -10.108 -3.945 -1.193 1.00 94.88 277 LYS A N 1
ATOM 2212 C CA . LYS A 1 277 ? -11.204 -4.765 -0.645 1.00 94.88 277 LYS A CA 1
ATOM 2213 C C . LYS A 1 277 ? -11.222 -4.730 0.880 1.00 94.88 277 LYS A C 1
ATOM 2215 O O . LYS A 1 277 ? -12.286 -4.619 1.483 1.00 94.88 277 LYS A O 1
ATOM 2220 N N . MET A 1 278 ? -10.053 -4.808 1.505 1.00 95.25 278 MET A N 1
ATOM 2221 C CA . MET A 1 278 ? -9.910 -4.700 2.952 1.00 95.25 278 MET A CA 1
ATOM 2222 C C . MET A 1 278 ? -10.337 -3.305 3.451 1.00 95.25 278 MET A C 1
ATOM 2224 O O . MET A 1 278 ? -11.130 -3.214 4.385 1.00 95.25 278 MET A O 1
ATOM 2228 N N . ILE A 1 279 ? -9.927 -2.225 2.777 1.00 95.44 279 ILE A N 1
ATOM 2229 C CA . ILE A 1 279 ? -10.375 -0.848 3.062 1.00 95.44 279 ILE A CA 1
ATOM 2230 C C . ILE A 1 279 ? -11.896 -0.708 2.907 1.00 95.44 279 ILE A C 1
ATOM 2232 O O . ILE A 1 279 ? -12.544 -0.068 3.742 1.00 95.44 279 ILE A O 1
ATOM 2236 N N . ALA A 1 280 ? -12.486 -1.308 1.870 1.00 95.19 280 ALA A N 1
ATOM 2237 C CA . ALA A 1 280 ? -13.929 -1.304 1.648 1.00 95.19 280 ALA A CA 1
ATOM 2238 C C . ALA A 1 280 ? -14.683 -1.924 2.829 1.00 95.19 280 ALA A C 1
ATOM 2240 O O . ALA A 1 280 ? -15.550 -1.271 3.419 1.00 95.19 280 ALA A O 1
ATOM 2241 N N . LEU A 1 281 ? -14.254 -3.121 3.244 1.00 95.00 281 LEU A N 1
ATOM 2242 C CA . LEU A 1 281 ? -14.802 -3.830 4.398 1.00 95.00 281 LEU A CA 1
ATOM 2243 C C . LEU A 1 281 ? -14.692 -3.001 5.680 1.00 95.00 281 LEU A C 1
ATOM 2245 O O . LEU A 1 281 ? -15.661 -2.886 6.432 1.00 95.00 281 LEU A O 1
ATOM 2249 N N . TRP A 1 282 ? -13.533 -2.388 5.925 1.00 95.56 282 TRP A N 1
ATOM 2250 C CA . TRP A 1 282 ? -13.310 -1.538 7.097 1.00 95.56 282 TRP A CA 1
ATOM 2251 C C . TRP A 1 282 ? -14.148 -0.260 7.074 1.00 95.56 282 TRP A C 1
ATOM 2253 O O . TRP A 1 282 ? -14.538 0.250 8.124 1.00 95.56 282 TRP A O 1
ATOM 2263 N N . SER A 1 283 ? -14.460 0.247 5.885 1.00 93.44 283 SER A N 1
ATOM 2264 C CA . SER A 1 283 ? -15.327 1.410 5.694 1.00 93.44 283 SER A CA 1
ATOM 2265 C C . SER A 1 283 ? -16.819 1.076 5.827 1.00 93.44 283 SER A C 1
ATOM 2267 O O . SER A 1 283 ? -17.642 1.990 5.821 1.00 93.44 283 SER A O 1
ATOM 2269 N N . GLY A 1 284 ? -17.183 -0.210 5.922 1.00 87.19 284 GLY A N 1
ATOM 2270 C CA . GLY A 1 284 ? -18.574 -0.669 5.924 1.00 87.19 284 GLY A CA 1
ATOM 2271 C C . GLY A 1 284 ? -19.285 -0.492 4.577 1.00 87.19 284 GLY A C 1
ATOM 2272 O O . GLY A 1 284 ? -20.508 -0.351 4.568 1.00 87.19 284 GLY A O 1
ATOM 2273 N N . LYS A 1 285 ? -18.529 -0.448 3.470 1.00 71.56 285 LYS A N 1
ATOM 2274 C CA . LYS A 1 285 ? -19.049 -0.382 2.096 1.00 71.56 285 LYS A CA 1
ATOM 2275 C C . LYS A 1 285 ? -18.960 -1.736 1.402 1.00 71.56 285 LYS A C 1
ATOM 2277 O O . LYS A 1 285 ? -18.010 -2.489 1.706 1.00 71.56 285 LYS A O 1
#

Solvent-accessible surface area (backbone atoms only — not comparable to full-atom values): 17172 Å² total; per-residue (Å²): 135,86,87,90,85,82,84,81,84,76,83,88,76,89,76,91,71,90,77,75,88,74,84,90,72,94,73,93,80,85,84,83,91,75,88,74,80,83,71,77,82,68,83,56,74,80,46,48,65,69,52,86,68,44,75,88,57,20,35,33,36,28,32,38,95,85,32,66,68,29,38,41,56,43,87,69,51,62,77,90,72,58,60,93,50,55,85,51,60,44,76,42,58,60,46,63,51,32,24,30,39,82,74,36,18,63,47,83,83,73,56,71,70,57,47,52,53,30,39,76,70,69,71,49,75,92,44,56,81,55,36,60,37,35,38,53,61,30,31,56,48,60,75,85,52,71,84,48,53,62,88,61,45,91,86,54,82,49,77,77,69,55,30,78,48,44,66,46,53,82,64,64,73,67,71,95,61,97,83,64,88,61,72,60,64,72,42,80,40,86,34,87,38,77,43,35,26,32,52,43,44,36,75,55,44,72,75,45,80,76,72,49,66,67,70,67,57,44,38,57,77,37,34,37,32,45,34,95,78,31,92,41,45,34,31,31,43,23,56,63,73,34,26,47,32,36,39,33,39,77,92,76,32,35,32,32,24,40,37,33,48,28,75,30,59,80,43,48,56,60,50,51,54,51,50,53,53,31,51,31,53,27,57,75,97

Mean predicted aligned error: 13.14 Å

Organism: NCBI:txid1396819

Secondary structure (DSSP, 8-state):
--------------------------------------------TT--TTSPP-TTTEEEEEETTTPPEEEEEGGGS-TTTS-SSTTSPEEESEEEEEEEETTTEE-----HHHHHHHHHTT-----SSSEEEEEEEEEE--GGGTTS-GGG-SSSSPPPPPHHHHHHHHHH---S-TT------EEEEE-SSTTEEEEEEHHHHHH-TT--HHHHT-GGG-EEEE-TT-SSEEEEEEETTEEEEEEEETTTTEEEEEEEEGGGGGGHHHHHHHHHHHHHHHTT-

Nearest PDB structures (foldseek):
  8fek-assembly1_A  TM=5.913E-01  e=1.385E+00  Streptomyces sp. KCB13F003
  3lgo-assembly1_A  TM=3.395E-01  e=3.150E-01  Saccharomyces cerevisiae
  9d93-assembly1_Sc  TM=4.339E-01  e=6.803E-01  Mycobacterium phage Bxb1
  5yee-assembly1_A  TM=3.621E-01  e=4.021E+00  Candidatus Lokiarchaeum sp. GC14_75
  5tvf-assembly2_D  TM=3.136E-01  e=7.270E+00  Trypanosoma brucei brucei TREU927